Protein AF-A0A212ESW4-F1 (afdb_monomer)

Radius of gyration: 19.74 Å; Cα contacts (8 Å, |Δi|>4): 184; chains: 1; bounding box: 46×28×55 Å

Sequence (178 aa):
MTGVLLLQSSPPKLQDVQKKIFSKDALNFIANLHREFDTRIDKLYNERLRRSAIKFAEGLNFKVSPERNDKSWKVGPLPIRLQNRHLDLGDVSASNTAHFTAALKADVQGVQVDFDDGHCPTWRNQLLAFNNMCLAVHDKLQGAPISIATCLVLMFRPKLKFNLFSTERSVPYGVIVL

Structure (mmCIF, N/CA/C/O backbone):
data_AF-A0A212ESW4-F1
#
_entry.id   AF-A0A212ESW4-F1
#
loop_
_atom_site.group_PDB
_atom_site.id
_atom_site.type_symbol
_atom_site.label_atom_id
_atom_site.label_alt_id
_atom_site.label_comp_id
_atom_site.label_asym_id
_atom_site.label_entity_id
_atom_site.label_seq_id
_atom_site.pdbx_PDB_ins_code
_atom_site.Cartn_x
_atom_site.Cartn_y
_atom_site.Cartn_z
_atom_site.occupancy
_atom_site.B_iso_or_equiv
_atom_site.auth_seq_id
_atom_site.auth_comp_id
_atom_site.auth_asym_id
_atom_site.auth_atom_id
_atom_site.pdbx_PDB_model_num
ATOM 1 N N . MET A 1 1 ? 24.462 -16.286 9.126 1.00 40.38 1 MET A N 1
ATOM 2 C CA . MET A 1 1 ? 24.228 -15.177 10.073 1.00 40.38 1 MET A CA 1
ATOM 3 C C . MET A 1 1 ? 22.731 -15.028 10.261 1.00 40.38 1 MET A C 1
ATOM 5 O O . MET A 1 1 ? 22.035 -14.740 9.296 1.00 40.38 1 MET A O 1
ATOM 9 N N . THR A 1 2 ? 22.223 -15.318 11.454 1.00 42.66 2 THR A N 1
ATOM 10 C CA . THR A 1 2 ? 20.842 -15.024 11.855 1.00 42.66 2 THR A CA 1
ATOM 11 C C . THR A 1 2 ? 20.674 -13.507 11.825 1.00 42.66 2 THR A C 1
ATOM 13 O O . THR A 1 2 ? 21.196 -12.809 12.686 1.00 42.66 2 THR A O 1
ATOM 16 N N . GLY A 1 3 ? 20.049 -12.987 10.767 1.00 54.75 3 GLY A N 1
ATOM 17 C CA . GLY A 1 3 ? 19.800 -11.556 10.620 1.00 54.75 3 GLY A CA 1
ATOM 18 C C . GLY A 1 3 ? 18.859 -11.095 11.724 1.00 54.75 3 GLY A C 1
ATOM 19 O O . GLY A 1 3 ? 17.676 -11.426 11.700 1.00 54.75 3 GLY A O 1
ATOM 20 N N . VAL A 1 4 ? 19.396 -10.389 12.715 1.00 56.81 4 VAL A N 1
ATOM 21 C CA . VAL A 1 4 ? 18.595 -9.745 13.754 1.00 56.81 4 VAL A CA 1
ATOM 22 C C . VAL A 1 4 ? 17.947 -8.520 13.122 1.00 56.81 4 VAL A C 1
ATOM 24 O O . VAL A 1 4 ? 18.643 -7.590 12.720 1.00 56.81 4 VAL A O 1
ATOM 27 N N . LEU A 1 5 ? 16.619 -8.525 13.007 1.00 66.38 5 LEU A N 1
ATOM 28 C CA . LEU A 1 5 ? 15.873 -7.352 12.563 1.00 66.38 5 LEU A CA 1
ATOM 29 C C . LEU A 1 5 ? 15.724 -6.408 13.759 1.00 66.38 5 LEU A C 1
ATOM 31 O O . LEU A 1 5 ? 14.977 -6.686 14.696 1.00 66.38 5 LEU A O 1
ATOM 35 N N . LEU A 1 6 ? 16.482 -5.312 13.745 1.00 72.81 6 LEU A N 1
ATOM 36 C CA . LEU A 1 6 ? 16.425 -4.288 14.783 1.00 72.81 6 LEU A CA 1
ATOM 37 C C . LEU A 1 6 ? 15.329 -3.280 14.437 1.00 72.81 6 LEU A C 1
ATOM 39 O O . LEU A 1 6 ? 15.426 -2.550 13.452 1.00 72.81 6 LEU A O 1
ATOM 43 N N . LEU A 1 7 ? 14.280 -3.240 15.257 1.00 80.06 7 LEU A N 1
ATOM 44 C CA . LEU A 1 7 ? 13.275 -2.185 15.182 1.00 80.06 7 LEU A CA 1
ATOM 45 C C . LEU A 1 7 ? 13.763 -0.944 15.925 1.00 80.06 7 LEU A C 1
ATOM 47 O O . LEU A 1 7 ? 14.387 -1.042 16.982 1.00 80.06 7 LEU A O 1
ATOM 51 N N . GLN A 1 8 ? 13.399 0.230 15.415 1.00 83.75 8 GLN A N 1
ATOM 52 C CA . GLN A 1 8 ? 13.556 1.470 16.165 1.00 83.75 8 GLN A CA 1
ATOM 53 C C . GLN A 1 8 ? 12.736 1.417 17.461 1.00 83.75 8 GLN A C 1
ATOM 55 O O . GLN A 1 8 ? 11.646 0.831 17.511 1.00 83.75 8 GLN A O 1
ATOM 60 N N . SER A 1 9 ? 13.259 2.049 18.513 1.00 85.50 9 SER A N 1
ATOM 61 C CA . SER A 1 9 ? 12.569 2.160 19.798 1.00 85.50 9 SER A CA 1
ATOM 62 C C . SER A 1 9 ? 11.192 2.794 19.624 1.00 85.50 9 SER A C 1
ATOM 64 O O . SER A 1 9 ? 11.032 3.792 18.916 1.00 85.50 9 SER A O 1
ATOM 66 N N . SER A 1 10 ? 10.192 2.227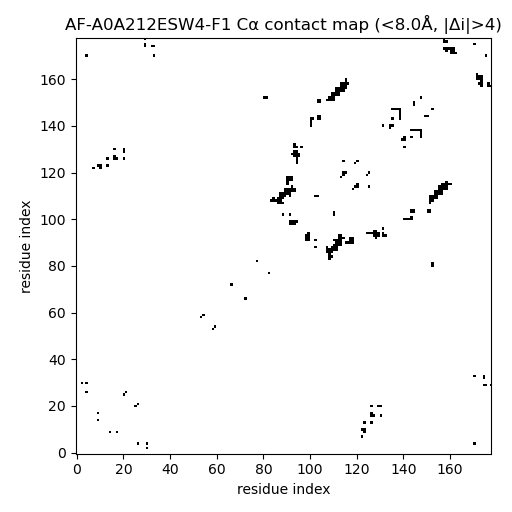 20.300 1.00 86.44 10 SER A N 1
ATOM 67 C CA . SER A 1 10 ? 8.830 2.749 20.234 1.00 86.44 10 SER A CA 1
ATOM 68 C C . SER A 1 10 ? 8.761 4.178 20.756 1.00 86.44 10 SER A C 1
ATOM 70 O O . SER A 1 10 ? 9.207 4.431 21.881 1.00 86.44 10 SER A O 1
ATOM 72 N N . PRO A 1 11 ? 8.093 5.094 20.033 1.00 90.00 11 PRO A N 1
ATOM 73 C CA . PRO A 1 11 ? 7.705 6.371 20.598 1.00 90.00 11 PRO A CA 1
ATOM 74 C C . PRO A 1 11 ? 6.813 6.146 21.833 1.00 90.00 11 PRO A C 1
ATOM 76 O O . PRO A 1 11 ? 6.092 5.138 21.896 1.00 90.00 11 PRO A O 1
ATOM 79 N N . PRO A 1 12 ? 6.806 7.078 22.803 1.00 89.12 12 PRO A N 1
ATOM 80 C CA . PRO A 1 12 ? 5.907 7.007 23.947 1.00 89.12 12 PRO A CA 1
ATOM 81 C C . PRO A 1 12 ? 4.445 6.822 23.518 1.00 89.12 12 PRO A C 1
ATOM 83 O O . PRO A 1 12 ? 3.981 7.483 22.583 1.00 89.12 12 PRO A O 1
ATOM 86 N N . LYS A 1 13 ? 3.717 5.955 24.236 1.00 92.75 13 LYS A N 1
ATOM 87 C CA . LYS A 1 13 ? 2.298 5.609 24.018 1.00 92.75 13 LYS A CA 1
ATOM 88 C C . LYS A 1 13 ? 2.004 4.774 22.762 1.00 92.75 13 LYS A C 1
ATOM 90 O O . LYS A 1 13 ? 0.836 4.563 22.456 1.00 92.75 13 LYS A O 1
ATOM 95 N N . LEU A 1 14 ? 3.022 4.304 22.037 1.00 94.88 14 LEU A N 1
ATOM 96 C CA . LEU A 1 14 ? 2.856 3.446 20.852 1.00 94.88 14 LEU A CA 1
ATOM 97 C C . LEU A 1 14 ? 3.470 2.049 21.018 1.00 94.88 14 LEU A C 1
ATOM 99 O O . LEU A 1 14 ? 3.544 1.302 20.048 1.00 94.88 14 LEU A O 1
ATOM 103 N N . GLN A 1 15 ? 3.867 1.666 22.234 1.00 95.06 15 GLN A N 1
ATOM 104 C CA . GLN A 1 15 ? 4.543 0.391 22.492 1.00 95.06 15 GLN A CA 1
ATOM 105 C C . GLN A 1 15 ? 3.676 -0.803 22.093 1.00 95.06 15 GLN A C 1
ATOM 107 O O . GLN A 1 15 ? 4.140 -1.704 21.395 1.00 95.06 15 GLN A O 1
ATOM 112 N N . ASP A 1 16 ? 2.408 -0.794 22.499 1.00 95.44 16 ASP A N 1
ATOM 113 C CA . ASP A 1 16 ? 1.483 -1.886 22.191 1.00 95.44 16 ASP A CA 1
ATOM 114 C C . ASP A 1 16 ? 1.100 -1.896 20.710 1.00 95.44 16 ASP A C 1
ATOM 116 O O . ASP A 1 16 ? 0.971 -2.960 20.107 1.00 95.44 16 ASP A O 1
ATOM 120 N N . VAL A 1 17 ? 1.014 -0.712 20.097 1.00 94.81 17 VAL A N 1
ATOM 121 C CA . VAL A 1 17 ? 0.810 -0.552 18.652 1.00 94.81 17 VAL A CA 1
ATOM 122 C C . VAL A 1 17 ? 1.974 -1.172 17.874 1.00 94.81 17 VAL A C 1
ATOM 124 O O . VAL A 1 17 ? 1.746 -1.985 16.981 1.00 94.81 17 VAL A O 1
ATOM 127 N N . GLN A 1 18 ? 3.219 -0.864 18.251 1.00 94.12 18 GLN A N 1
ATOM 128 C CA . GLN A 1 18 ? 4.411 -1.441 17.630 1.00 94.12 18 GLN A CA 1
ATOM 129 C C . GLN A 1 18 ? 4.474 -2.957 17.817 1.00 94.12 18 GLN A C 1
ATOM 131 O O . GLN A 1 18 ? 4.716 -3.662 16.843 1.00 94.12 18 GLN A O 1
ATOM 136 N N . LYS A 1 19 ? 4.213 -3.473 19.026 1.00 93.81 19 LYS A N 1
ATOM 137 C CA . LYS A 1 19 ? 4.180 -4.925 19.286 1.00 93.81 19 LYS A CA 1
ATOM 138 C C . LYS A 1 19 ? 3.116 -5.644 18.457 1.00 93.81 19 LYS A C 1
ATOM 140 O O . LYS A 1 19 ? 3.338 -6.771 18.027 1.00 93.81 19 LYS A O 1
ATOM 145 N N . LYS A 1 20 ? 1.962 -5.004 18.249 1.00 94.19 20 LYS A N 1
ATOM 146 C CA . LYS A 1 20 ? 0.863 -5.558 17.454 1.00 94.19 20 LYS A CA 1
ATOM 147 C C . LYS A 1 20 ? 1.191 -5.585 15.961 1.00 94.19 20 LYS A C 1
ATOM 149 O O . LYS A 1 20 ? 0.941 -6.602 15.325 1.00 94.19 20 LYS A O 1
ATOM 154 N N . ILE A 1 21 ? 1.724 -4.489 15.414 1.00 93.69 21 ILE A N 1
ATOM 155 C CA . ILE A 1 21 ? 2.093 -4.397 13.990 1.00 93.69 21 ILE A CA 1
ATOM 156 C C . ILE A 1 21 ? 3.277 -5.317 13.688 1.00 93.69 21 ILE A C 1
ATOM 158 O O . ILE A 1 21 ? 3.223 -6.120 12.765 1.00 93.69 21 ILE A O 1
ATOM 162 N N . PHE A 1 22 ? 4.328 -5.241 14.501 1.00 91.81 22 PHE A N 1
ATOM 163 C CA . PHE A 1 22 ? 5.539 -6.039 14.347 1.00 91.81 22 PHE A CA 1
ATOM 164 C C . PHE A 1 22 ? 5.503 -7.254 15.270 1.00 91.81 22 PHE A C 1
ATOM 166 O O . PHE A 1 22 ? 6.373 -7.448 16.122 1.00 91.81 22 PHE A O 1
ATOM 173 N N . SER A 1 23 ? 4.462 -8.071 15.098 1.00 93.56 23 SER A N 1
ATOM 174 C CA . SER A 1 23 ? 4.381 -9.379 15.739 1.00 93.56 23 SER A CA 1
ATOM 175 C C . SER A 1 23 ? 5.539 -10.273 15.277 1.00 93.56 23 SER A C 1
ATOM 177 O O . SER A 1 23 ? 6.192 -10.016 14.263 1.00 93.56 23 SER A O 1
ATOM 179 N N . LYS A 1 24 ? 5.789 -11.368 16.001 1.00 92.38 24 LYS A N 1
ATOM 180 C CA . LYS A 1 24 ? 6.829 -12.336 15.624 1.00 92.38 24 LYS A CA 1
ATOM 181 C C . LYS A 1 24 ? 6.641 -12.854 14.192 1.00 92.38 24 LYS A C 1
ATOM 183 O O . LYS A 1 24 ? 7.617 -12.973 13.457 1.00 92.38 24 LYS A O 1
ATOM 188 N N . ASP A 1 25 ? 5.401 -13.121 13.793 1.00 93.69 25 ASP A N 1
ATOM 189 C CA . ASP A 1 25 ? 5.091 -13.649 12.464 1.00 93.69 25 ASP A CA 1
ATOM 190 C C . ASP A 1 25 ? 5.286 -12.593 11.375 1.00 93.69 25 ASP A C 1
ATOM 192 O O . ASP A 1 25 ? 5.886 -12.894 10.345 1.00 93.69 25 ASP A O 1
ATOM 196 N N . ALA A 1 26 ? 4.886 -11.341 11.632 1.00 92.00 26 ALA A N 1
ATOM 197 C CA . ALA A 1 26 ? 5.145 -10.226 10.721 1.00 92.00 26 ALA A CA 1
ATOM 198 C C . ALA A 1 26 ? 6.655 -10.004 10.528 1.00 92.00 26 ALA A C 1
ATOM 200 O O . ALA A 1 26 ? 7.137 -9.884 9.405 1.00 92.00 26 ALA A O 1
ATOM 201 N N . LEU A 1 27 ? 7.431 -10.037 11.614 1.00 89.88 27 LEU A N 1
ATOM 202 C CA . LEU A 1 27 ? 8.889 -9.909 11.559 1.00 89.88 27 LEU A CA 1
ATOM 203 C C . LEU A 1 27 ? 9.550 -11.057 10.787 1.00 89.88 27 LEU A C 1
ATOM 205 O O . LEU A 1 27 ? 10.457 -10.818 9.989 1.00 89.88 27 LEU A O 1
ATOM 209 N N . ASN A 1 28 ? 9.087 -12.293 10.987 1.00 91.06 28 ASN A N 1
ATOM 210 C CA . ASN A 1 28 ? 9.570 -13.448 10.231 1.00 91.06 28 ASN A CA 1
ATOM 211 C C . ASN A 1 28 ? 9.243 -13.325 8.738 1.00 91.06 28 ASN A C 1
ATOM 213 O O . ASN A 1 28 ? 10.090 -13.633 7.899 1.00 91.06 28 ASN A O 1
ATOM 217 N N . PHE A 1 29 ? 8.039 -12.857 8.404 1.00 91.88 29 PHE A N 1
ATOM 218 C CA . PHE A 1 29 ? 7.623 -12.611 7.028 1.00 91.88 29 PHE A CA 1
ATOM 219 C C . PHE A 1 29 ? 8.505 -11.555 6.350 1.00 91.88 29 PHE A C 1
ATOM 221 O O . PHE A 1 29 ? 9.094 -11.841 5.308 1.00 91.88 29 PHE A O 1
ATOM 228 N N . ILE A 1 30 ? 8.702 -10.397 6.988 1.00 88.25 30 ILE A N 1
ATOM 229 C CA . ILE A 1 30 ? 9.582 -9.320 6.501 1.00 88.25 30 ILE A CA 1
ATOM 230 C C . ILE A 1 30 ? 11.019 -9.832 6.315 1.00 88.25 30 ILE A C 1
ATOM 232 O O . ILE A 1 30 ? 11.652 -9.574 5.290 1.00 88.25 30 ILE A O 1
ATOM 236 N N . ALA A 1 31 ? 11.543 -10.607 7.271 1.00 86.56 31 ALA A N 1
ATOM 237 C CA . ALA A 1 31 ? 12.885 -11.180 7.173 1.00 86.56 31 ALA A CA 1
ATOM 238 C C . ALA A 1 31 ? 13.021 -12.174 6.003 1.00 86.56 31 ALA A C 1
ATOM 240 O O . ALA A 1 31 ? 14.066 -12.219 5.347 1.00 86.56 31 ALA A O 1
ATOM 241 N N . ASN A 1 32 ? 11.980 -12.965 5.728 1.00 89.94 32 ASN A N 1
ATOM 242 C CA . ASN A 1 32 ? 11.946 -13.878 4.587 1.00 89.94 32 ASN A CA 1
ATOM 243 C C . ASN A 1 32 ? 11.856 -13.122 3.258 1.00 89.94 32 ASN A C 1
ATOM 245 O O . ASN A 1 32 ? 12.625 -13.433 2.352 1.00 89.94 32 ASN A O 1
ATOM 249 N N . LEU A 1 33 ? 11.000 -12.098 3.165 1.00 89.62 33 LEU A N 1
ATOM 250 C CA . LEU A 1 33 ? 10.916 -11.225 1.991 1.00 89.62 33 LEU A CA 1
ATOM 251 C C . LEU A 1 33 ? 12.261 -10.568 1.680 1.00 89.62 33 LEU A C 1
ATOM 253 O O . LEU A 1 33 ? 12.707 -10.586 0.534 1.00 89.62 33 LEU A O 1
ATOM 257 N N . HIS A 1 34 ? 12.934 -10.033 2.700 1.00 84.31 34 HIS A N 1
ATOM 258 C CA . HIS A 1 34 ? 14.260 -9.449 2.535 1.00 84.31 34 HIS A CA 1
ATOM 259 C C . HIS A 1 34 ? 15.245 -10.479 1.978 1.00 84.31 34 HIS A C 1
ATOM 261 O O . HIS A 1 34 ? 15.878 -10.253 0.955 1.00 84.31 34 HIS A O 1
ATOM 267 N N . ARG A 1 35 ? 15.351 -11.646 2.621 1.00 85.56 35 ARG A N 1
ATOM 268 C CA . ARG A 1 35 ? 16.283 -12.702 2.205 1.00 85.56 35 ARG A CA 1
ATOM 269 C C . ARG A 1 35 ? 16.039 -13.183 0.772 1.00 85.56 35 ARG A C 1
ATOM 271 O O . ARG A 1 35 ? 17.011 -13.488 0.088 1.00 85.56 35 ARG A O 1
ATOM 278 N N . GLU A 1 36 ? 14.786 -13.237 0.335 1.00 91.56 36 GLU A N 1
ATOM 279 C CA . GLU A 1 36 ? 14.427 -13.668 -1.017 1.00 91.56 36 GLU A CA 1
ATOM 280 C C . GLU A 1 36 ? 14.784 -12.616 -2.082 1.00 91.56 36 GLU A C 1
ATOM 282 O O . GLU A 1 36 ? 15.326 -12.948 -3.137 1.00 91.56 36 GLU A O 1
ATOM 287 N N . PHE A 1 37 ? 14.503 -11.334 -1.823 1.00 88.56 37 PHE A N 1
ATOM 288 C CA . PHE A 1 37 ? 14.517 -10.312 -2.876 1.00 88.56 37 PHE A CA 1
ATOM 289 C C . PHE A 1 37 ? 15.694 -9.330 -2.837 1.00 88.56 37 PHE A C 1
ATOM 291 O O . PHE A 1 37 ? 15.976 -8.716 -3.869 1.00 88.56 37 PHE A O 1
ATOM 298 N N . ASP A 1 38 ? 16.412 -9.199 -1.719 1.00 84.81 38 ASP A N 1
ATOM 299 C CA . ASP A 1 38 ? 17.456 -8.177 -1.513 1.00 84.81 38 ASP A CA 1
ATOM 300 C C . ASP A 1 38 ? 18.541 -8.208 -2.604 1.00 84.81 38 ASP A C 1
ATOM 302 O O . ASP A 1 38 ? 18.773 -7.227 -3.310 1.00 84.81 38 ASP A O 1
ATOM 306 N N . THR A 1 39 ? 19.090 -9.391 -2.901 1.00 88.50 39 THR A N 1
ATOM 307 C CA . THR A 1 39 ? 20.102 -9.540 -3.965 1.00 88.50 39 THR A CA 1
ATOM 308 C C . THR A 1 39 ? 19.574 -9.159 -5.355 1.00 88.50 39 THR A C 1
ATOM 310 O O . THR A 1 39 ? 20.327 -8.689 -6.213 1.00 88.50 39 THR A O 1
ATOM 313 N N . ARG A 1 40 ? 18.283 -9.376 -5.632 1.00 90.19 40 ARG A N 1
ATOM 314 C CA . ARG A 1 40 ? 17.677 -8.994 -6.916 1.00 90.19 40 ARG A CA 1
ATOM 315 C C . ARG A 1 40 ? 17.474 -7.483 -6.998 1.00 90.19 40 ARG A C 1
ATOM 317 O O . ARG A 1 40 ? 17.674 -6.916 -8.073 1.00 90.19 40 ARG A O 1
ATOM 324 N N . ILE A 1 41 ? 17.107 -6.849 -5.888 1.00 87.38 41 ILE A N 1
ATOM 325 C CA . ILE A 1 41 ? 16.968 -5.394 -5.778 1.00 87.38 41 ILE A CA 1
ATOM 326 C C . ILE A 1 41 ? 18.319 -4.720 -6.049 1.00 87.38 41 ILE A C 1
ATOM 328 O O . ILE A 1 41 ? 18.384 -3.845 -6.914 1.00 87.38 41 ILE A O 1
ATOM 332 N N . ASP A 1 42 ? 19.405 -5.202 -5.438 1.00 86.31 42 ASP A N 1
ATOM 333 C CA . ASP A 1 42 ? 20.766 -4.693 -5.676 1.00 86.31 42 ASP A CA 1
ATOM 334 C C . ASP A 1 42 ? 21.172 -4.771 -7.153 1.00 86.31 42 ASP A C 1
ATOM 336 O O . ASP A 1 42 ? 21.695 -3.815 -7.735 1.00 86.31 42 ASP A O 1
ATOM 340 N N . LYS A 1 43 ? 20.892 -5.906 -7.808 1.00 91.06 43 LYS A N 1
ATOM 341 C CA . LYS A 1 43 ? 21.168 -6.080 -9.243 1.00 91.06 43 LYS A CA 1
ATOM 342 C C . LYS A 1 43 ? 20.393 -5.075 -10.096 1.00 91.06 43 LYS A C 1
ATOM 344 O O . LYS A 1 43 ? 20.966 -4.490 -11.014 1.00 91.06 43 LYS A O 1
ATOM 349 N N . LEU A 1 44 ? 19.110 -4.859 -9.799 1.00 91.19 44 LEU A N 1
ATOM 350 C CA . LEU A 1 44 ? 18.279 -3.883 -10.512 1.00 91.19 44 LEU A CA 1
ATOM 351 C C . LEU A 1 44 ? 18.768 -2.448 -10.294 1.00 91.19 44 LEU A C 1
ATOM 353 O O . LEU A 1 44 ? 18.724 -1.641 -11.224 1.00 91.19 44 LEU A O 1
ATOM 357 N N . TYR A 1 45 ? 19.261 -2.130 -9.097 1.00 87.12 45 TYR A N 1
ATOM 358 C CA . TYR A 1 45 ? 19.829 -0.822 -8.797 1.00 87.12 45 TYR A CA 1
ATOM 359 C C . TYR A 1 45 ? 21.115 -0.559 -9.590 1.00 87.12 45 TYR A C 1
ATOM 361 O O . TYR A 1 45 ? 21.226 0.464 -10.270 1.00 87.12 45 TYR A O 1
ATOM 369 N N . ASN A 1 46 ? 22.044 -1.515 -9.592 1.00 89.62 46 ASN A N 1
ATOM 370 C CA . ASN A 1 46 ? 23.279 -1.415 -10.371 1.00 89.62 46 ASN A CA 1
ATOM 371 C C . ASN A 1 46 ? 22.998 -1.299 -11.879 1.00 89.62 46 ASN A C 1
ATOM 373 O O . ASN A 1 46 ? 23.601 -0.472 -12.566 1.00 89.6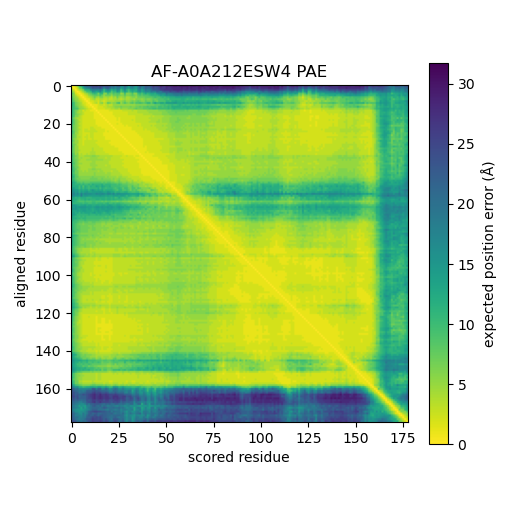2 46 ASN A O 1
ATOM 377 N N . GLU A 1 47 ? 22.025 -2.056 -12.394 1.00 91.62 47 GLU A N 1
ATOM 378 C CA . GLU A 1 47 ? 21.596 -1.947 -13.792 1.00 91.62 47 GLU A CA 1
ATOM 379 C C . GLU A 1 47 ? 20.958 -0.583 -14.095 1.00 91.62 47 GLU A C 1
ATOM 381 O O . GLU A 1 47 ? 21.195 -0.009 -15.159 1.00 91.62 47 GLU A O 1
ATOM 386 N N . ARG A 1 48 ? 20.191 -0.007 -13.160 1.00 90.50 48 ARG A N 1
ATOM 387 C CA . ARG A 1 48 ? 19.649 1.352 -13.306 1.00 90.50 48 ARG A CA 1
ATOM 388 C C . ARG A 1 48 ? 20.766 2.389 -13.428 1.00 90.50 48 ARG A C 1
ATOM 390 O O . ARG A 1 48 ? 20.667 3.261 -14.292 1.00 90.50 48 ARG A O 1
ATOM 397 N N . LEU A 1 49 ? 21.817 2.292 -12.610 1.00 88.88 49 LEU A N 1
ATOM 398 C CA . LEU A 1 49 ? 22.981 3.183 -12.695 1.00 88.88 49 LEU A CA 1
ATOM 399 C C . LEU A 1 49 ? 23.688 3.044 -14.050 1.00 88.88 49 LEU A C 1
ATOM 401 O O . LEU A 1 49 ? 23.913 4.046 -14.730 1.00 88.88 49 LEU A O 1
ATOM 405 N N . ARG A 1 50 ? 23.940 1.805 -14.493 1.00 88.06 50 ARG A N 1
ATOM 406 C CA . ARG A 1 50 ? 24.533 1.517 -15.809 1.00 88.06 50 ARG A CA 1
ATOM 407 C C . ARG A 1 50 ? 23.695 2.097 -16.953 1.00 88.06 50 ARG A C 1
ATOM 409 O O . ARG A 1 50 ? 24.229 2.761 -17.837 1.00 88.06 50 ARG A O 1
ATOM 416 N N . ARG A 1 51 ? 22.374 1.897 -16.929 1.00 87.69 51 ARG A N 1
ATOM 417 C CA . ARG A 1 51 ? 21.455 2.433 -17.950 1.00 87.69 51 ARG A CA 1
ATOM 418 C C . ARG A 1 51 ? 21.372 3.949 -17.947 1.00 87.69 51 ARG A C 1
ATOM 420 O O . ARG A 1 51 ? 21.157 4.533 -19.003 1.00 87.69 51 ARG A O 1
ATOM 427 N N . SER A 1 52 ? 21.538 4.588 -16.791 1.00 87.56 52 SER A N 1
ATOM 428 C CA . SER A 1 52 ? 21.555 6.049 -16.711 1.00 87.56 52 SER A CA 1
ATOM 429 C C . SER A 1 52 ? 22.724 6.644 -17.501 1.00 87.56 52 SER A C 1
ATOM 431 O O . SER A 1 52 ? 22.540 7.669 -18.152 1.00 87.56 52 SER A O 1
ATOM 433 N N . ALA A 1 53 ? 23.889 5.985 -17.501 1.00 82.69 53 ALA A N 1
ATOM 434 C CA . ALA A 1 53 ? 25.040 6.400 -18.306 1.00 82.69 53 ALA A CA 1
ATOM 435 C C . ALA A 1 53 ? 24.777 6.237 -19.815 1.00 82.69 53 ALA A C 1
ATOM 437 O O . ALA A 1 53 ? 25.025 7.160 -20.585 1.00 82.69 53 ALA A O 1
ATOM 438 N N . ILE A 1 54 ? 24.190 5.106 -20.226 1.00 82.50 54 ILE A N 1
ATOM 439 C CA . ILE A 1 54 ? 23.827 4.841 -21.632 1.00 82.50 54 ILE A CA 1
ATOM 440 C C . ILE A 1 54 ? 22.791 5.856 -22.130 1.00 82.50 54 ILE A C 1
ATOM 442 O O . ILE A 1 54 ? 22.959 6.432 -23.199 1.00 82.50 54 ILE A O 1
ATOM 446 N N . LYS A 1 55 ? 21.751 6.138 -21.331 1.00 85.44 55 LYS A N 1
ATOM 447 C CA . LYS A 1 55 ? 20.723 7.137 -21.663 1.00 85.44 55 LYS A CA 1
ATOM 448 C C . LYS A 1 55 ? 21.335 8.498 -21.997 1.00 85.44 55 LYS A C 1
ATOM 450 O O . LYS A 1 55 ? 20.841 9.172 -22.895 1.00 85.44 55 LYS A O 1
ATOM 455 N N . PHE A 1 56 ? 22.353 8.914 -21.246 1.00 82.25 56 PHE A N 1
ATOM 456 C CA . PHE A 1 56 ? 23.011 10.201 -21.450 1.00 82.25 56 PHE A CA 1
ATOM 457 C C . PHE A 1 56 ? 23.822 10.239 -22.753 1.00 82.25 56 PHE A C 1
ATOM 459 O O . PHE A 1 56 ? 23.843 11.269 -23.415 1.00 82.25 56 PHE A O 1
ATOM 466 N N . ALA A 1 57 ? 24.452 9.123 -23.130 1.00 83.38 57 ALA A N 1
ATOM 467 C CA . ALA A 1 57 ? 25.289 9.037 -24.324 1.00 83.38 57 ALA A CA 1
ATOM 468 C C . ALA A 1 57 ? 24.497 8.787 -25.623 1.00 83.38 57 ALA A C 1
ATOM 470 O O . ALA A 1 57 ? 24.816 9.368 -26.655 1.00 83.38 57 ALA A O 1
ATOM 471 N N . GLU A 1 58 ? 23.476 7.926 -25.581 1.00 85.62 58 GLU A N 1
ATOM 472 C CA . GLU A 1 58 ? 22.860 7.332 -26.782 1.00 85.62 58 GLU A CA 1
ATOM 473 C C . GLU A 1 58 ? 21.335 7.551 -26.878 1.00 85.62 58 GLU A C 1
ATOM 475 O O . GLU A 1 58 ? 20.719 7.216 -27.889 1.00 85.62 58 GLU A O 1
ATOM 480 N N . GLY A 1 59 ? 20.696 8.120 -25.848 1.00 82.50 59 GLY A N 1
ATOM 481 C CA . GLY A 1 59 ? 19.239 8.286 -25.791 1.00 82.50 59 GLY A CA 1
ATOM 482 C C . GLY A 1 59 ? 18.480 7.013 -25.382 1.00 82.50 59 GLY A C 1
ATOM 483 O O . GLY A 1 59 ? 19.054 6.055 -24.866 1.00 82.50 59 GLY A O 1
ATOM 484 N N . LEU A 1 60 ? 17.149 7.012 -25.534 1.00 87.19 60 LEU A N 1
ATOM 485 C CA . LEU A 1 60 ? 16.281 5.874 -25.193 1.00 87.19 60 LEU A CA 1
ATOM 486 C C . LEU A 1 60 ? 15.501 5.408 -26.420 1.00 87.19 60 LEU A C 1
ATOM 488 O O . LEU A 1 60 ? 14.853 6.215 -27.078 1.00 87.19 60 LEU A O 1
ATOM 492 N N . ASN A 1 61 ? 15.488 4.094 -26.651 1.00 86.06 61 ASN A N 1
ATOM 493 C CA . ASN A 1 61 ? 14.703 3.450 -27.702 1.00 86.06 61 ASN A CA 1
ATOM 494 C C . ASN A 1 61 ? 13.705 2.448 -27.106 1.00 86.06 61 ASN A C 1
ATOM 496 O O . ASN A 1 61 ? 13.919 1.898 -26.020 1.00 86.06 61 ASN A O 1
ATOM 500 N N . PHE A 1 62 ? 12.609 2.185 -27.822 1.00 87.06 62 PHE A N 1
ATOM 501 C CA . PHE A 1 62 ? 11.654 1.153 -27.422 1.00 87.06 62 PHE A CA 1
ATOM 502 C C . PHE A 1 62 ? 12.294 -0.235 -27.511 1.00 87.06 62 PHE A C 1
ATOM 504 O O . PHE A 1 62 ? 12.861 -0.614 -28.535 1.00 87.06 62 PHE A O 1
ATOM 511 N N . LYS A 1 63 ? 12.174 -1.022 -26.436 1.00 85.00 63 LYS A N 1
ATOM 512 C CA . LYS A 1 63 ? 12.618 -2.418 -26.437 1.00 85.00 63 LYS A CA 1
ATOM 513 C C . LYS A 1 63 ? 11.737 -3.230 -27.390 1.00 85.00 63 LYS A C 1
ATOM 515 O O . LYS A 1 63 ? 10.526 -3.305 -27.183 1.00 85.00 63 LYS A O 1
ATOM 520 N N . VAL A 1 64 ? 12.357 -3.891 -28.363 1.00 88.00 64 VAL A N 1
ATOM 521 C CA . VAL A 1 64 ? 11.705 -4.918 -29.183 1.00 88.00 64 VAL A CA 1
ATOM 522 C C . VAL A 1 64 ? 11.563 -6.179 -28.330 1.00 88.00 64 VAL A C 1
ATOM 524 O O . VAL A 1 64 ? 12.560 -6.701 -27.828 1.00 88.00 64 VAL A O 1
ATOM 527 N N . SER A 1 65 ? 10.334 -6.643 -28.104 1.00 86.50 65 SER A N 1
ATOM 528 C CA . SER A 1 65 ? 10.082 -7.902 -27.398 1.00 86.50 65 SER A CA 1
ATOM 529 C C . SER A 1 65 ? 8.890 -8.649 -28.008 1.00 86.50 65 SER A C 1
ATOM 531 O O . SER A 1 65 ? 7.961 -7.993 -28.488 1.00 86.50 65 SER A O 1
ATOM 533 N N . PRO A 1 66 ? 8.898 -9.996 -28.012 1.00 85.69 66 PRO A N 1
ATOM 534 C CA . PRO A 1 66 ? 7.806 -10.793 -28.576 1.00 85.69 66 PRO A CA 1
ATOM 535 C C . PRO A 1 66 ? 6.444 -10.478 -27.947 1.00 85.69 66 PRO A C 1
ATOM 537 O O . PRO A 1 66 ? 5.445 -10.396 -28.652 1.00 85.69 66 PRO A O 1
ATOM 540 N N . GLU A 1 67 ? 6.416 -10.206 -26.642 1.00 84.50 67 GLU A N 1
ATOM 541 C CA . GLU A 1 67 ? 5.191 -9.936 -25.881 1.00 84.50 67 GLU A CA 1
ATOM 542 C C . GLU A 1 67 ? 4.513 -8.632 -26.313 1.00 84.50 67 GLU A C 1
ATOM 544 O O . GLU A 1 67 ? 3.294 -8.528 -26.266 1.00 84.50 67 GLU A O 1
ATOM 549 N N . ARG A 1 68 ? 5.283 -7.633 -26.774 1.00 83.25 68 ARG A N 1
ATOM 550 C CA . ARG A 1 68 ? 4.712 -6.385 -27.312 1.00 83.25 68 ARG A CA 1
ATOM 551 C C . ARG A 1 68 ? 4.070 -6.566 -28.685 1.00 83.25 68 ARG A C 1
ATOM 553 O O . ARG A 1 68 ? 3.272 -5.722 -29.084 1.00 83.25 68 ARG A O 1
ATOM 560 N N . ASN A 1 69 ? 4.428 -7.628 -29.403 1.00 86.44 69 ASN A N 1
ATOM 561 C CA . ASN A 1 69 ? 3.919 -7.903 -30.744 1.00 86.44 69 ASN A CA 1
ATOM 562 C C . ASN A 1 69 ? 2.700 -8.839 -30.728 1.00 86.44 69 ASN A C 1
ATOM 564 O O . ASN A 1 69 ? 1.972 -8.905 -31.719 1.00 86.44 69 ASN A O 1
ATOM 568 N N . ASP A 1 70 ? 2.451 -9.533 -29.616 1.00 90.81 70 ASP A N 1
ATOM 569 C CA . ASP A 1 70 ? 1.286 -10.394 -29.445 1.00 90.81 70 ASP A CA 1
ATOM 570 C C . ASP A 1 70 ? 0.036 -9.573 -29.085 1.00 90.81 70 ASP A C 1
ATOM 572 O O . ASP A 1 70 ? -0.154 -9.135 -27.951 1.00 90.81 70 ASP A O 1
ATOM 576 N N . LYS A 1 71 ? -0.854 -9.386 -30.065 1.00 90.06 71 LYS A N 1
ATOM 577 C CA . LYS A 1 71 ? -2.127 -8.668 -29.882 1.00 90.06 71 LYS A CA 1
ATOM 578 C C . LYS A 1 71 ? -3.173 -9.453 -29.083 1.00 90.06 71 LYS A C 1
ATOM 580 O O . LYS A 1 71 ? -4.189 -8.872 -28.701 1.00 90.06 71 LYS A O 1
ATOM 585 N N . SER A 1 72 ? -2.982 -10.758 -28.887 1.00 93.56 72 SER A N 1
ATOM 586 C CA . SER A 1 72 ? -3.910 -11.603 -28.128 1.00 93.56 72 SER A CA 1
ATOM 587 C C . SER A 1 72 ? -3.675 -11.514 -26.621 1.00 93.56 72 SER A C 1
ATOM 589 O O . SER A 1 72 ? -4.603 -11.741 -25.840 1.00 93.56 72 SER A O 1
ATOM 591 N N . TRP A 1 73 ? -2.459 -11.135 -26.215 1.00 92.44 73 TRP A N 1
ATOM 592 C CA . TRP A 1 73 ? -2.081 -11.031 -24.816 1.00 92.44 73 TRP A CA 1
ATOM 593 C C . TRP A 1 73 ? -2.901 -9.961 -24.084 1.00 92.44 73 TRP A C 1
ATOM 595 O O . TRP A 1 73 ? -3.050 -8.824 -24.542 1.00 92.44 73 TRP A O 1
ATOM 605 N N . LYS A 1 74 ? -3.419 -10.324 -22.908 1.00 92.69 74 LYS A N 1
ATOM 606 C CA . LYS A 1 74 ? -4.141 -9.434 -21.992 1.00 92.69 74 LYS A CA 1
ATOM 607 C C . LYS A 1 74 ? -3.762 -9.761 -20.550 1.00 92.69 74 LYS A C 1
ATOM 609 O O . LYS A 1 74 ? -3.400 -10.894 -20.237 1.00 92.69 74 LYS A O 1
A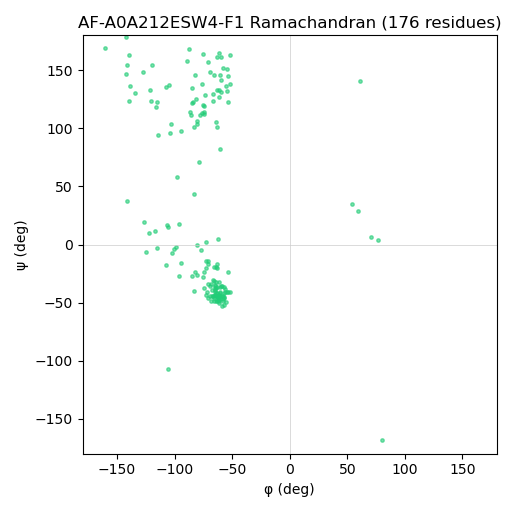TOM 614 N N . VAL A 1 75 ? -3.883 -8.773 -19.663 1.00 93.94 75 VAL A N 1
ATOM 615 C CA . VAL A 1 75 ? -3.839 -9.015 -18.213 1.00 93.94 75 VAL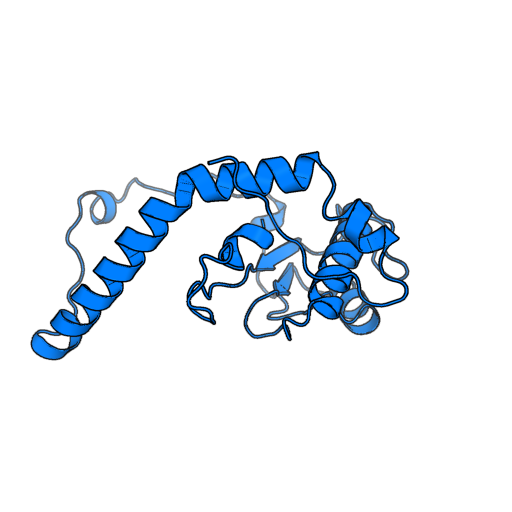 A CA 1
ATOM 616 C C . VAL A 1 75 ? -5.010 -9.906 -17.782 1.00 93.94 75 VAL A C 1
ATOM 618 O O . VAL A 1 75 ? -6.007 -10.027 -18.497 1.00 93.94 75 VAL A O 1
ATOM 621 N N . GLY A 1 76 ? -4.902 -10.516 -16.600 1.00 94.94 76 GLY A N 1
ATOM 622 C CA . GLY A 1 76 ? -6.000 -11.285 -16.012 1.00 94.94 76 GLY A CA 1
ATOM 623 C C . GLY A 1 76 ? -7.266 -10.441 -15.772 1.00 94.94 76 GLY A C 1
ATOM 624 O O . GLY A 1 76 ? -7.191 -9.209 -15.735 1.00 94.94 76 GLY A O 1
ATOM 625 N N . PRO A 1 77 ? -8.436 -11.084 -15.603 1.00 96.00 77 PRO A N 1
ATOM 626 C CA . PRO A 1 77 ? -9.697 -10.385 -15.376 1.00 96.00 77 PRO A CA 1
ATOM 627 C C . PRO A 1 77 ? -9.645 -9.524 -14.108 1.00 96.00 77 PRO A C 1
ATOM 629 O O . PRO A 1 77 ? -9.094 -9.931 -13.084 1.00 96.00 77 PRO A O 1
ATOM 632 N N . LEU A 1 78 ? -10.253 -8.338 -14.170 1.00 94.88 78 LEU A N 1
ATOM 633 C CA . LEU A 1 78 ? -10.293 -7.414 -13.040 1.00 94.88 78 LEU A CA 1
ATOM 634 C C . LEU A 1 78 ? -11.453 -7.747 -12.084 1.00 94.88 78 LEU A C 1
ATOM 636 O O . LEU A 1 78 ? -12.589 -7.923 -12.543 1.00 94.88 78 LEU A O 1
ATOM 640 N N . PRO A 1 79 ? -11.212 -7.760 -10.758 1.00 93.69 79 PRO A N 1
ATOM 641 C CA . PRO A 1 79 ? -12.271 -7.815 -9.755 1.00 93.69 79 PRO A CA 1
ATOM 642 C C . PRO A 1 79 ? -13.307 -6.707 -9.961 1.00 93.69 79 PRO A C 1
ATOM 644 O O . PRO A 1 79 ? -12.940 -5.583 -10.299 1.00 93.69 79 PRO A O 1
ATOM 647 N N . ILE A 1 80 ? -14.584 -6.988 -9.675 1.00 93.12 80 ILE A N 1
ATOM 648 C CA . ILE A 1 80 ? -15.700 -6.049 -9.899 1.00 93.12 80 ILE A CA 1
ATOM 649 C C . ILE A 1 80 ? -15.460 -4.661 -9.284 1.00 93.12 80 ILE A C 1
ATOM 651 O O . ILE A 1 80 ? -15.691 -3.646 -9.933 1.00 93.12 80 ILE A O 1
ATOM 655 N N . ARG A 1 81 ? -14.892 -4.606 -8.072 1.00 92.12 81 ARG A N 1
ATOM 656 C CA . ARG A 1 81 ? -14.582 -3.348 -7.368 1.00 92.12 81 ARG A CA 1
ATOM 657 C C . ARG A 1 81 ? -13.505 -2.500 -8.053 1.00 92.12 81 ARG A C 1
ATOM 659 O O . ARG A 1 81 ? -13.403 -1.319 -7.758 1.00 92.12 81 ARG A O 1
ATOM 666 N N . LEU A 1 82 ? -12.695 -3.086 -8.937 1.00 94.25 82 LEU A N 1
ATOM 667 C CA . LEU A 1 82 ? -11.633 -2.394 -9.675 1.00 94.25 82 LEU A CA 1
ATOM 668 C C . LEU A 1 82 ? -12.043 -2.007 -11.101 1.00 94.25 82 LEU A C 1
ATOM 670 O O . LEU A 1 82 ? -11.247 -1.392 -11.802 1.00 94.25 82 LEU A O 1
ATOM 674 N N . GLN A 1 83 ? -13.257 -2.355 -11.539 1.00 95.38 83 GLN A N 1
ATOM 675 C CA . GLN A 1 83 ? -13.712 -2.069 -12.904 1.00 95.38 83 GLN A CA 1
ATOM 676 C C . GLN A 1 83 ? -14.082 -0.595 -13.113 1.00 95.38 83 GLN A C 1
ATOM 678 O O . GLN A 1 83 ? -13.947 -0.097 -14.226 1.00 95.38 83 GLN A O 1
ATOM 683 N N . ASN A 1 84 ? -14.509 0.109 -12.058 1.00 94.81 84 ASN A N 1
ATOM 684 C CA . ASN A 1 84 ? -14.770 1.548 -12.095 1.00 94.81 84 ASN A CA 1
ATOM 685 C C . ASN A 1 84 ? -13.811 2.288 -11.156 1.00 94.81 84 ASN A C 1
ATOM 687 O O . ASN A 1 84 ? -13.820 2.061 -9.948 1.00 94.81 84 ASN A O 1
ATOM 691 N N . ARG A 1 85 ? -12.994 3.168 -11.738 1.00 95.38 85 ARG A N 1
ATOM 692 C CA . ARG A 1 85 ? -11.956 3.971 -11.075 1.00 95.38 85 ARG A CA 1
ATOM 693 C C . ARG A 1 85 ? -11.905 5.388 -11.661 1.00 95.38 85 ARG A C 1
ATOM 695 O O . ARG A 1 85 ? -10.831 5.928 -11.894 1.00 95.38 85 ARG A O 1
ATOM 702 N N . HIS A 1 86 ? -13.069 5.953 -11.998 1.00 96.88 86 HIS A N 1
ATOM 703 C CA . HIS A 1 86 ? -13.158 7.276 -12.630 1.00 96.88 86 HIS A CA 1
ATOM 704 C C . HIS A 1 86 ? -12.552 8.396 -11.776 1.00 96.88 86 HIS A C 1
ATOM 706 O O . HIS A 1 86 ? -11.955 9.318 -12.328 1.00 96.88 86 HIS A O 1
ATOM 712 N N . LEU A 1 87 ? -12.691 8.316 -10.453 1.00 97.38 87 LEU A N 1
ATOM 713 C CA . LEU A 1 87 ? -12.126 9.270 -9.512 1.00 97.38 87 LEU A CA 1
ATOM 714 C C . LEU A 1 87 ? -11.568 8.542 -8.291 1.00 97.38 87 LEU A C 1
ATOM 716 O O . LEU A 1 87 ? -12.299 7.847 -7.585 1.00 97.38 87 LEU A O 1
ATOM 720 N N . ASP A 1 88 ? -10.287 8.774 -8.018 1.00 97.50 88 ASP A N 1
ATOM 721 C CA . ASP A 1 88 ? -9.616 8.333 -6.802 1.00 97.50 88 ASP A CA 1
ATOM 722 C C . ASP A 1 88 ? -8.906 9.503 -6.125 1.00 97.50 88 ASP A C 1
ATOM 724 O O . ASP A 1 88 ? -8.382 10.404 -6.784 1.00 97.50 88 ASP A O 1
ATOM 728 N N . LEU A 1 89 ? -8.834 9.451 -4.799 1.00 97.00 89 LEU A N 1
ATOM 729 C CA . LEU A 1 89 ? -7.992 10.349 -4.019 1.00 97.00 89 LEU A CA 1
ATOM 730 C C . LEU A 1 89 ? -6.547 9.839 -4.014 1.00 97.00 89 LEU A C 1
ATOM 732 O O . LEU A 1 89 ? -6.287 8.697 -3.637 1.00 97.00 89 LEU A O 1
ATOM 736 N N . GLY A 1 90 ? -5.607 10.690 -4.419 1.00 95.50 90 GLY A N 1
ATOM 737 C CA . GLY A 1 90 ? -4.172 10.403 -4.388 1.00 95.50 90 GLY A CA 1
ATOM 738 C C . GLY A 1 90 ? -3.510 10.801 -3.067 1.00 95.50 90 GLY A C 1
ATOM 739 O O . GLY A 1 90 ? -4.003 11.678 -2.363 1.00 95.50 90 GLY A O 1
ATOM 740 N N . ASP A 1 91 ? -2.367 10.176 -2.777 1.00 93.94 91 ASP A N 1
ATOM 741 C CA . ASP A 1 91 ? -1.379 10.618 -1.777 1.00 93.94 91 ASP A CA 1
ATOM 742 C C . ASP A 1 91 ? -1.928 10.871 -0.355 1.00 93.94 91 ASP A C 1
ATOM 744 O O . ASP A 1 91 ? -1.471 11.753 0.376 1.00 93.94 91 ASP A O 1
ATOM 748 N N . VAL A 1 92 ? -2.911 10.070 0.073 1.00 97.00 92 VAL A N 1
ATOM 749 C CA . VAL A 1 92 ? -3.543 10.208 1.391 1.00 97.00 92 VAL A CA 1
ATOM 750 C C . VAL A 1 92 ? -2.740 9.450 2.444 1.00 97.00 92 VAL A C 1
ATOM 752 O O . VAL A 1 92 ? -2.743 8.220 2.490 1.00 97.00 92 VAL A O 1
ATOM 755 N N . SER A 1 93 ? -2.099 10.172 3.363 1.00 96.81 93 SER A N 1
ATOM 756 C CA . SER A 1 93 ? -1.448 9.548 4.519 1.00 96.81 93 SER A CA 1
ATOM 757 C C . SER A 1 93 ? -2.465 9.065 5.559 1.00 96.81 93 SER A C 1
ATOM 759 O O . SER A 1 93 ? -3.273 9.843 6.076 1.00 96.81 93 SER A O 1
ATOM 761 N N . ALA A 1 94 ? -2.343 7.802 5.975 1.00 97.00 94 ALA A N 1
ATOM 762 C CA . ALA A 1 94 ? -3.138 7.242 7.068 1.00 97.00 94 ALA A CA 1
ATOM 763 C C . ALA A 1 94 ? -2.660 7.659 8.475 1.00 97.00 94 ALA A C 1
ATOM 765 O O . ALA A 1 94 ? -3.318 7.321 9.458 1.00 97.00 94 ALA A O 1
ATOM 766 N N . SER A 1 95 ? -1.541 8.386 8.623 1.00 96.94 95 SER A N 1
ATOM 767 C CA . SER A 1 95 ? -1.037 8.790 9.951 1.00 96.94 95 SER A CA 1
ATOM 768 C C . SER A 1 95 ? -1.847 9.915 10.601 1.00 96.94 95 SER A C 1
ATOM 770 O O . SER A 1 95 ? -1.856 10.032 11.828 1.00 96.94 95 SER A O 1
ATOM 772 N N . ASN A 1 96 ? -2.545 10.726 9.801 1.00 96.38 96 ASN A N 1
ATOM 773 C CA . ASN A 1 96 ? -3.518 11.700 10.285 1.00 96.38 96 ASN A CA 1
ATOM 774 C C . ASN A 1 96 ? -4.915 11.069 10.251 1.00 96.38 96 ASN A C 1
ATOM 776 O O . ASN A 1 96 ? -5.577 11.061 9.216 1.00 96.38 96 ASN A O 1
ATOM 780 N N . THR A 1 97 ? -5.371 10.554 11.395 1.00 96.81 97 THR A N 1
ATOM 781 C CA . THR A 1 97 ? -6.648 9.832 11.507 1.00 96.81 97 THR A CA 1
ATOM 782 C C . THR A 1 97 ? -7.847 10.653 11.025 1.00 96.81 97 THR A C 1
ATOM 784 O O . THR A 1 97 ? -8.722 10.116 10.350 1.00 96.81 97 THR A O 1
ATOM 787 N N . ALA A 1 98 ? -7.898 11.951 11.336 1.00 96.75 98 ALA A N 1
ATOM 788 C CA . ALA A 1 98 ? -9.016 12.807 10.938 1.00 96.75 98 ALA A CA 1
ATOM 789 C C . ALA A 1 98 ? -9.063 12.992 9.415 1.00 96.75 98 ALA A C 1
ATOM 791 O O . ALA A 1 98 ? -10.115 12.845 8.799 1.00 96.75 98 ALA A O 1
ATOM 792 N N . HIS A 1 99 ? -7.908 13.243 8.796 1.00 96.69 99 HIS A N 1
ATOM 793 C CA . HIS A 1 99 ? -7.821 13.363 7.343 1.00 96.69 99 HIS A CA 1
ATOM 794 C C . HIS A 1 99 ? -8.133 12.031 6.647 1.00 96.69 99 HIS A C 1
ATOM 796 O O . HIS A 1 99 ? -8.927 11.994 5.711 1.00 96.69 99 HIS A O 1
ATOM 802 N N . PHE A 1 100 ? -7.577 10.927 7.149 1.00 97.19 100 PHE A N 1
ATOM 803 C CA . PHE A 1 100 ? -7.802 9.600 6.586 1.00 97.19 100 PHE A CA 1
ATOM 804 C C . PHE A 1 100 ? -9.276 9.181 6.665 1.00 97.19 100 PHE A C 1
ATOM 806 O O . PHE A 1 100 ? -9.847 8.744 5.674 1.00 97.19 100 PHE A O 1
ATOM 813 N N . THR A 1 101 ? -9.932 9.382 7.810 1.00 96.19 101 THR A N 1
ATOM 814 C CA . THR A 1 101 ? -11.368 9.080 7.963 1.00 96.19 101 THR A CA 1
ATOM 815 C C . THR A 1 101 ? -12.254 9.966 7.086 1.00 96.19 101 THR A C 1
ATOM 817 O O . THR A 1 101 ? -13.261 9.481 6.573 1.00 96.19 101 THR A O 1
ATOM 820 N N . ALA A 1 102 ? -11.884 11.233 6.867 1.00 96.31 102 ALA A N 1
ATOM 821 C CA . ALA A 1 102 ? -12.572 12.104 5.916 1.00 96.31 102 ALA A CA 1
ATOM 822 C C . ALA A 1 102 ? -12.418 11.604 4.470 1.00 96.31 102 ALA A C 1
ATOM 824 O O . ALA A 1 102 ? -13.409 11.531 3.748 1.00 96.31 102 ALA A O 1
ATOM 825 N N . ALA A 1 103 ? -11.212 11.182 4.073 1.00 96.44 103 ALA A N 1
ATOM 826 C CA . ALA A 1 103 ? -10.969 10.601 2.755 1.00 96.44 103 ALA A CA 1
ATOM 827 C C . ALA A 1 103 ? -11.791 9.322 2.530 1.00 96.44 103 ALA A C 1
ATOM 829 O O . ALA A 1 103 ? -12.399 9.173 1.478 1.00 96.44 103 ALA A O 1
ATOM 830 N N . LEU A 1 104 ? -11.897 8.445 3.538 1.00 95.62 104 LEU A N 1
ATOM 831 C CA . LEU A 1 104 ? -12.705 7.216 3.469 1.00 95.62 104 LEU A CA 1
ATOM 832 C C . LEU A 1 104 ? -14.215 7.459 3.289 1.00 95.62 104 LEU A C 1
ATOM 834 O O . LEU A 1 104 ? -14.940 6.530 2.945 1.00 95.62 104 LEU A O 1
ATOM 838 N N . LYS A 1 105 ? -14.697 8.679 3.542 1.00 94.75 105 LYS A N 1
ATOM 839 C CA . LYS A 1 105 ? -16.101 9.080 3.359 1.00 94.75 105 LYS A CA 1
ATOM 840 C C . LYS A 1 105 ? -16.349 9.858 2.070 1.00 94.75 105 LYS A C 1
ATOM 842 O O . LYS A 1 105 ? -17.490 10.240 1.823 1.00 94.75 105 LYS A O 1
ATOM 847 N N . ALA A 1 106 ? -15.306 10.158 1.302 1.00 95.31 106 ALA A N 1
ATOM 848 C CA . ALA A 1 106 ? -15.455 10.906 0.068 1.00 95.31 106 ALA A CA 1
ATOM 849 C C . ALA A 1 106 ? -16.251 10.093 -0.964 1.00 95.31 106 ALA A C 1
ATOM 851 O O . ALA A 1 106 ? -16.122 8.871 -1.036 1.00 95.31 106 ALA A O 1
ATOM 852 N N . ASP A 1 107 ? -17.050 10.787 -1.775 1.00 95.19 107 ASP A N 1
ATOM 853 C CA . ASP A 1 107 ? -17.812 10.189 -2.875 1.00 95.19 107 ASP A CA 1
ATOM 854 C C . ASP A 1 107 ? -16.899 9.946 -4.090 1.00 95.19 107 ASP A C 1
ATOM 856 O O . ASP A 1 107 ? -16.907 10.673 -5.082 1.00 95.19 107 ASP A O 1
ATOM 860 N N . VAL A 1 108 ? -16.008 8.963 -3.946 1.00 96.06 108 VAL A N 1
ATOM 861 C CA . VAL A 1 108 ? -14.977 8.563 -4.916 1.00 96.06 108 VAL A CA 1
ATOM 862 C C . VAL A 1 108 ? -14.874 7.035 -4.962 1.00 96.06 108 VAL A C 1
ATOM 864 O O . VAL A 1 108 ? -15.326 6.343 -4.049 1.00 96.06 108 VAL A O 1
ATOM 867 N N . GLN A 1 109 ? -14.261 6.472 -6.005 1.00 96.00 109 GLN A N 1
ATOM 868 C CA . GLN A 1 109 ? -14.148 5.014 -6.147 1.00 96.00 109 GLN A CA 1
ATOM 869 C C . GLN A 1 109 ? -13.005 4.419 -5.318 1.00 96.00 109 GLN A C 1
ATOM 871 O O . GLN A 1 109 ? -13.080 3.254 -4.914 1.00 96.00 109 GLN A O 1
ATOM 876 N N . GLY A 1 110 ? -11.969 5.201 -5.022 1.00 96.38 110 GLY A N 1
ATOM 877 C CA . GLY A 1 110 ? -10.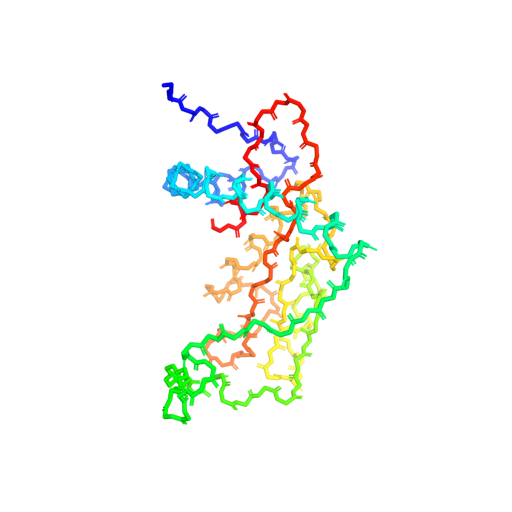812 4.716 -4.290 1.00 96.38 110 GLY A CA 1
ATOM 878 C C . GLY A 1 110 ? -9.960 5.801 -3.648 1.00 96.38 110 GLY A C 1
ATOM 879 O O . GLY A 1 110 ? -10.106 6.997 -3.891 1.00 96.38 110 GLY A O 1
ATOM 880 N N . VAL A 1 111 ? -9.046 5.347 -2.798 1.00 96.62 111 VAL A N 1
ATOM 881 C CA . VAL A 1 111 ? -8.018 6.160 -2.158 1.00 96.62 111 VAL A CA 1
ATOM 882 C C . VAL A 1 111 ? -6.688 5.432 -2.257 1.00 96.62 111 VAL A C 1
ATOM 884 O O . VAL A 1 111 ? -6.576 4.254 -1.912 1.00 96.62 111 VAL A O 1
ATOM 887 N N . GLN A 1 112 ? -5.666 6.137 -2.716 1.00 96.88 112 GLN A N 1
ATOM 888 C CA . GLN A 1 112 ? -4.285 5.711 -2.597 1.00 96.88 112 GLN A CA 1
ATOM 889 C C . GLN A 1 112 ? -3.784 6.099 -1.205 1.00 96.88 112 GLN A C 1
ATOM 891 O O . GLN A 1 112 ? -3.461 7.257 -0.943 1.00 96.88 112 GLN A O 1
ATOM 896 N N . VAL A 1 113 ? -3.748 5.117 -0.307 1.00 96.88 113 VAL A N 1
ATOM 897 C CA . VAL A 1 113 ? -3.146 5.233 1.018 1.00 96.88 113 VAL A CA 1
ATOM 898 C C . VAL A 1 113 ? -1.636 5.208 0.863 1.00 96.88 113 VAL A C 1
ATOM 900 O O . VAL A 1 113 ? -1.061 4.190 0.473 1.00 96.88 113 VAL A O 1
ATOM 903 N N . ASP A 1 114 ? -1.005 6.336 1.152 1.00 95.38 114 ASP A N 1
ATOM 904 C CA . ASP A 1 114 ? 0.370 6.579 0.750 1.00 95.38 114 ASP A CA 1
ATOM 905 C C . ASP A 1 114 ? 1.369 6.460 1.903 1.00 95.38 114 ASP A C 1
ATOM 907 O O . ASP A 1 114 ? 1.134 6.937 3.017 1.00 95.38 114 ASP A O 1
ATOM 911 N N . PHE A 1 115 ? 2.495 5.816 1.599 1.00 93.88 115 PHE A N 1
ATOM 912 C CA . PHE A 1 115 ? 3.699 5.711 2.426 1.00 93.88 115 PHE A CA 1
ATOM 913 C C . PHE A 1 115 ? 4.937 6.259 1.688 1.00 93.88 115 PHE A C 1
ATOM 915 O O . PHE A 1 115 ? 6.066 6.080 2.155 1.00 93.88 115 PHE A O 1
ATOM 922 N N . ASP A 1 116 ? 4.741 6.917 0.541 1.00 91.00 116 ASP A N 1
ATOM 923 C CA . ASP A 1 116 ? 5.789 7.481 -0.304 1.00 91.00 116 ASP A CA 1
ATOM 924 C C . ASP A 1 116 ? 5.857 9.015 -0.183 1.00 91.00 116 ASP A C 1
ATOM 926 O O . ASP A 1 116 ? 6.337 9.520 0.833 1.00 91.00 116 ASP A O 1
ATOM 930 N N . ASP A 1 117 ? 5.422 9.773 -1.192 1.00 89.50 117 ASP A N 1
ATOM 931 C CA . ASP A 1 117 ? 5.672 11.219 -1.268 1.00 89.50 117 ASP A CA 1
ATOM 932 C C . ASP A 1 117 ? 4.642 12.061 -0.483 1.00 89.50 117 ASP A C 1
ATOM 934 O O . ASP A 1 117 ? 4.988 13.124 0.034 1.00 89.50 117 ASP A O 1
ATOM 938 N N . GLY A 1 118 ? 3.412 11.573 -0.307 1.00 90.19 118 GLY A N 1
ATOM 939 C CA . GLY A 1 118 ? 2.367 12.150 0.549 1.00 90.19 118 GLY A CA 1
ATOM 940 C C . GLY A 1 118 ? 2.518 11.815 2.038 1.00 90.19 118 GLY A C 1
ATOM 941 O O . GLY A 1 118 ? 1.716 12.254 2.867 1.00 90.19 118 GLY A O 1
ATOM 942 N N . HIS A 1 119 ? 3.548 11.049 2.411 1.00 93.50 119 HIS A N 1
ATOM 943 C CA . HIS A 1 119 ? 3.766 10.581 3.777 1.00 93.50 119 HIS A CA 1
ATOM 944 C C . HIS A 1 119 ? 5.108 11.044 4.350 1.00 93.50 119 HIS A C 1
ATOM 946 O O . HIS A 1 119 ? 6.179 10.722 3.844 1.00 93.50 119 HIS A O 1
ATOM 952 N N . CYS A 1 120 ? 5.075 11.739 5.490 1.00 93.44 120 CYS A N 1
ATOM 953 C CA . CYS A 1 120 ? 6.293 12.040 6.243 1.00 93.44 120 CYS A CA 1
ATOM 954 C C . CYS A 1 120 ? 6.734 10.795 7.043 1.00 93.44 120 CYS A C 1
ATOM 956 O O . CYS A 1 120 ? 6.061 10.458 8.025 1.00 93.44 120 CYS A O 1
ATOM 958 N N . PRO A 1 121 ? 7.864 10.141 6.702 1.00 91.06 121 PRO A N 1
ATOM 959 C CA . PRO A 1 121 ? 8.196 8.779 7.135 1.00 91.06 121 PRO A CA 1
ATOM 960 C C . PRO A 1 121 ? 8.839 8.731 8.531 1.00 91.06 121 PRO A C 1
ATOM 962 O O . PRO A 1 121 ? 9.832 8.039 8.751 1.00 91.06 121 PRO A O 1
ATOM 965 N N . THR A 1 122 ? 8.310 9.492 9.491 1.00 91.81 122 THR A N 1
ATOM 966 C CA . THR A 1 122 ? 8.737 9.360 10.891 1.00 91.81 122 THR A CA 1
ATOM 967 C C . THR A 1 122 ? 8.248 8.029 11.455 1.00 91.81 122 THR A C 1
ATOM 969 O O . THR A 1 122 ? 7.161 7.568 11.107 1.00 91.81 122 THR A O 1
ATOM 972 N N . TRP A 1 123 ? 8.995 7.423 12.381 1.00 90.81 123 TRP A N 1
ATOM 973 C CA . TRP A 1 123 ? 8.592 6.143 12.981 1.00 90.81 123 TRP A CA 1
ATOM 974 C C . TRP A 1 123 ? 7.205 6.194 13.630 1.00 90.81 123 TRP A C 1
ATOM 976 O O . TRP A 1 123 ? 6.395 5.281 13.485 1.00 90.81 123 TRP A O 1
ATOM 986 N N . ARG A 1 124 ? 6.890 7.322 14.277 1.00 94.44 124 ARG A N 1
ATOM 987 C CA . ARG A 1 124 ? 5.556 7.597 14.816 1.00 94.44 124 ARG A CA 1
ATOM 988 C C . ARG A 1 124 ? 4.484 7.537 13.726 1.00 94.44 124 ARG A C 1
ATOM 990 O O . ARG A 1 124 ? 3.463 6.890 13.933 1.00 94.44 124 ARG A O 1
ATOM 997 N N . ASN A 1 125 ? 4.706 8.200 12.592 1.00 95.38 125 ASN A N 1
ATOM 998 C CA . ASN A 1 125 ? 3.737 8.233 11.499 1.00 95.38 125 ASN A CA 1
ATOM 999 C C . ASN A 1 125 ? 3.566 6.864 10.842 1.00 95.38 125 ASN A C 1
ATOM 1001 O O . ASN A 1 125 ? 2.427 6.491 10.580 1.00 95.38 125 ASN A O 1
ATOM 1005 N N . GLN A 1 126 ? 4.650 6.104 10.661 1.00 94.06 126 GLN A N 1
ATOM 1006 C CA . GLN A 1 126 ? 4.593 4.731 10.150 1.00 94.06 126 GLN A CA 1
ATOM 1007 C C . GLN A 1 126 ? 3.699 3.862 11.045 1.00 94.06 126 GLN A C 1
ATOM 1009 O O . GLN A 1 126 ? 2.744 3.254 10.568 1.00 94.06 126 GLN A O 1
ATOM 1014 N N . LEU A 1 127 ? 3.954 3.861 12.360 1.00 94.88 127 LEU A N 1
ATOM 1015 C CA . LEU A 1 127 ? 3.168 3.093 13.331 1.00 94.88 127 LEU A CA 1
ATOM 1016 C C . LEU A 1 127 ? 1.692 3.505 13.351 1.00 94.88 127 LEU A C 1
ATOM 1018 O O . LEU A 1 127 ? 0.813 2.645 13.362 1.00 94.88 127 LEU A O 1
ATOM 1022 N N . LEU A 1 128 ? 1.410 4.810 13.342 1.00 96.69 128 LEU A N 1
ATOM 1023 C CA . LEU A 1 128 ? 0.037 5.316 13.314 1.00 96.69 128 LEU A CA 1
ATOM 1024 C C . LEU A 1 128 ? -0.681 4.934 12.018 1.00 96.69 128 LEU A C 1
ATOM 1026 O O . LEU A 1 128 ? -1.821 4.481 12.074 1.00 96.69 128 LEU A O 1
ATOM 1030 N N . ALA A 1 129 ? -0.016 5.074 10.871 1.00 96.75 129 ALA A N 1
ATOM 1031 C CA . ALA A 1 129 ? -0.582 4.744 9.572 1.00 96.75 129 ALA A CA 1
ATOM 1032 C C . ALA A 1 129 ? -0.894 3.245 9.457 1.00 96.75 129 ALA A C 1
ATOM 1034 O O . ALA A 1 129 ? -2.028 2.897 9.136 1.00 96.75 129 ALA A O 1
ATOM 1035 N N . PHE A 1 130 ? 0.045 2.358 9.811 1.00 96.19 130 PHE A N 1
ATOM 1036 C CA . P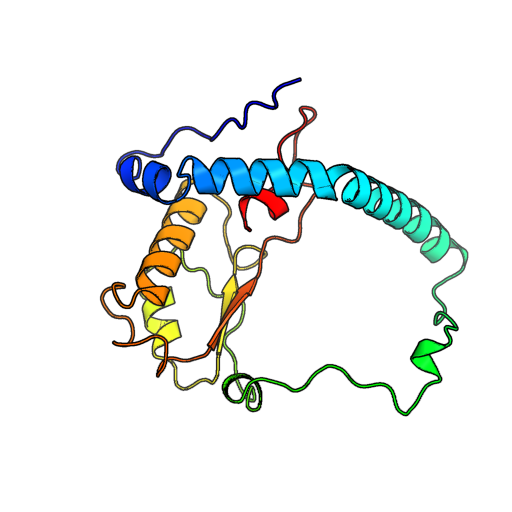HE A 1 130 ? -0.215 0.914 9.848 1.00 96.19 130 PHE A CA 1
ATOM 1037 C C . PHE A 1 130 ? -1.360 0.562 10.796 1.00 96.19 130 PHE A C 1
ATOM 1039 O O . PHE A 1 130 ? -2.254 -0.193 10.426 1.00 96.19 130 PHE A O 1
ATOM 1046 N N . ASN A 1 131 ? -1.385 1.146 11.997 1.00 96.88 131 ASN A N 1
ATOM 1047 C CA . ASN A 1 131 ? -2.452 0.880 12.954 1.00 96.88 131 ASN A CA 1
ATOM 1048 C C . ASN A 1 131 ? -3.819 1.326 12.422 1.00 96.88 131 ASN A C 1
ATOM 1050 O O . ASN A 1 131 ? -4.782 0.569 12.510 1.00 96.88 131 ASN A O 1
ATOM 1054 N N . ASN A 1 132 ? -3.904 2.525 11.846 1.00 97.38 132 ASN A N 1
ATOM 1055 C CA . ASN A 1 132 ? -5.141 3.045 11.274 1.00 97.38 132 ASN A CA 1
ATOM 1056 C C . ASN A 1 132 ? -5.608 2.217 10.074 1.00 97.38 132 ASN A C 1
ATOM 1058 O O . ASN A 1 132 ? -6.802 1.947 9.970 1.00 97.38 132 ASN A O 1
ATOM 1062 N N . MET A 1 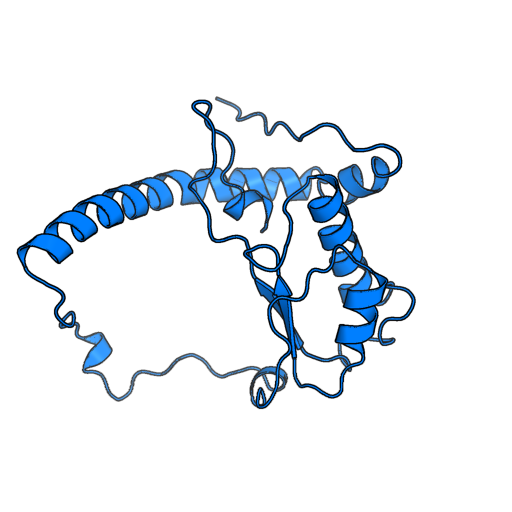133 ? -4.693 1.751 9.218 1.00 95.81 133 MET A N 1
ATOM 1063 C CA . MET A 1 133 ? -5.035 0.815 8.147 1.00 95.81 133 MET A CA 1
ATOM 1064 C C . MET A 1 133 ? -5.557 -0.511 8.702 1.00 95.81 133 MET A C 1
ATOM 1066 O O . MET A 1 133 ? -6.626 -0.945 8.287 1.00 95.81 133 MET A O 1
ATOM 1070 N N . CYS A 1 134 ? -4.872 -1.125 9.675 1.00 95.31 134 CYS A N 1
ATOM 1071 C CA . CYS A 1 134 ? -5.345 -2.351 10.324 1.00 95.31 134 CYS A CA 1
ATOM 1072 C C . CYS A 1 134 ? -6.735 -2.159 10.943 1.00 95.31 134 CYS A C 1
ATOM 1074 O O . CYS A 1 134 ? -7.589 -3.030 10.835 1.00 95.31 134 CYS A O 1
ATOM 1076 N N . LEU A 1 135 ? -6.986 -1.021 11.593 1.00 96.06 135 LEU A N 1
ATOM 1077 C CA . LEU A 1 135 ? -8.308 -0.709 12.127 1.00 96.06 135 LEU A CA 1
ATOM 1078 C C . LEU A 1 135 ? -9.344 -0.541 11.009 1.00 96.06 135 LEU A C 1
ATOM 1080 O O . LEU A 1 135 ? -10.451 -1.042 11.162 1.00 96.06 135 LEU A O 1
ATOM 1084 N N . ALA A 1 136 ? -9.003 0.112 9.896 1.00 95.00 136 ALA A N 1
ATOM 1085 C CA . ALA A 1 136 ? -9.920 0.330 8.778 1.00 95.00 136 ALA A CA 1
ATOM 1086 C C . ALA A 1 136 ? -10.310 -0.978 8.077 1.00 95.00 136 ALA A C 1
ATOM 1088 O O . ALA A 1 136 ? -11.489 -1.213 7.851 1.00 95.00 136 ALA A O 1
ATOM 1089 N N . VAL A 1 137 ? -9.343 -1.855 7.779 1.00 93.94 137 VAL A N 1
ATOM 1090 C CA . VAL A 1 137 ? -9.611 -3.143 7.104 1.00 93.94 137 VAL A CA 1
ATOM 1091 C C . VAL A 1 137 ? -10.335 -4.155 7.992 1.00 93.94 137 VAL A C 1
ATOM 1093 O O . VAL A 1 137 ? -10.875 -5.136 7.491 1.00 93.94 137 VAL A O 1
ATOM 1096 N N . HIS A 1 138 ? -10.334 -3.929 9.307 1.00 94.62 138 HIS A N 1
ATOM 1097 C CA . HIS A 1 138 ? -11.050 -4.737 10.290 1.00 94.62 138 HIS A CA 1
ATOM 1098 C C . HIS A 1 138 ? -12.297 -4.038 10.845 1.00 94.62 138 HIS A C 1
ATOM 1100 O O . HIS A 1 138 ? -12.772 -4.449 11.904 1.00 94.62 138 HIS A O 1
ATOM 1106 N N . ASP A 1 139 ? -12.796 -2.989 10.182 1.00 94.75 139 ASP A N 1
ATOM 1107 C CA . ASP A 1 139 ? -14.049 -2.304 10.530 1.00 94.75 139 ASP A CA 1
ATOM 1108 C C . ASP A 1 139 ? -14.065 -1.717 11.965 1.00 94.75 139 ASP A C 1
ATOM 1110 O O . ASP A 1 139 ? -15.095 -1.601 12.626 1.00 94.75 139 ASP A O 1
ATOM 1114 N N . LYS A 1 140 ? -12.885 -1.346 12.480 1.00 95.31 140 LYS A N 1
ATOM 1115 C CA . LYS A 1 140 ? -12.651 -0.837 13.847 1.00 95.31 140 LYS A CA 1
ATOM 1116 C C . LYS A 1 140 ? -12.164 0.612 13.892 1.00 95.31 140 LYS A C 1
ATOM 1118 O O . LYS A 1 140 ? -11.941 1.144 14.982 1.00 95.31 140 LYS A O 1
ATOM 1123 N N . LEU A 1 141 ? -11.945 1.255 12.743 1.00 95.38 141 LEU A N 1
ATOM 1124 C CA . LEU A 1 141 ? -11.491 2.645 12.701 1.00 95.38 141 LEU A CA 1
ATOM 1125 C C . LEU A 1 141 ? -12.655 3.587 13.023 1.00 95.38 141 LEU A C 1
ATOM 1127 O O . LEU A 1 141 ? -13.603 3.719 12.252 1.00 95.38 141 LEU A O 1
ATOM 1131 N N . GLN A 1 142 ? -12.572 4.268 14.165 1.00 94.25 142 GLN A N 1
ATOM 1132 C CA . GLN A 1 142 ? -13.605 5.212 14.584 1.00 94.25 142 GLN A CA 1
ATOM 1133 C C . GLN A 1 142 ? -13.766 6.338 13.562 1.00 94.25 142 GLN A C 1
ATOM 1135 O O . GLN A 1 142 ? -12.793 6.955 13.135 1.00 94.25 142 GLN A O 1
ATOM 1140 N N . GLY A 1 143 ? -15.014 6.610 13.185 1.00 90.81 143 GLY A N 1
ATOM 1141 C CA . GLY A 1 143 ? -15.331 7.641 12.208 1.00 90.81 143 GLY A CA 1
ATOM 1142 C C . GLY A 1 143 ? -15.059 7.247 10.756 1.00 90.81 143 GLY A C 1
ATOM 1143 O O . GLY A 1 143 ? -15.263 8.099 9.903 1.00 90.81 143 GLY A O 1
ATOM 1144 N N . ALA A 1 144 ? -14.649 6.013 10.452 1.00 91.88 144 ALA A N 1
ATOM 1145 C CA . ALA A 1 144 ? -14.656 5.466 9.092 1.00 91.88 144 ALA A CA 1
ATOM 1146 C C . ALA A 1 144 ? -16.023 4.820 8.760 1.00 91.88 144 ALA A C 1
ATOM 1148 O O . ALA A 1 144 ? -16.850 4.650 9.662 1.00 91.88 144 ALA A O 1
ATOM 1149 N N . PRO A 1 145 ? -16.298 4.473 7.487 1.00 88.75 145 PRO A N 1
ATOM 1150 C CA . PRO A 1 145 ? -17.449 3.644 7.129 1.00 88.75 145 PRO A CA 1
ATOM 1151 C C . PRO A 1 145 ? -17.478 2.313 7.892 1.00 88.75 145 PRO A C 1
ATOM 1153 O O . PRO A 1 145 ? -16.434 1.775 8.249 1.00 88.75 145 PRO A O 1
ATOM 1156 N N . ILE A 1 146 ? -18.686 1.782 8.112 1.00 84.50 146 ILE A N 1
ATOM 1157 C CA . ILE A 1 146 ? -18.923 0.597 8.956 1.00 84.50 146 ILE A CA 1
ATOM 1158 C C . ILE A 1 146 ? -18.262 -0.661 8.387 1.00 84.50 146 ILE A C 1
ATOM 1160 O O . ILE A 1 146 ? -17.862 -1.521 9.160 1.00 84.50 146 ILE A O 1
ATOM 1164 N N . SER A 1 147 ? -18.154 -0.779 7.060 1.00 89.31 147 SER A N 1
ATOM 1165 C CA . SER A 1 147 ? -17.498 -1.924 6.434 1.00 89.31 147 SER A CA 1
ATOM 1166 C C . SER A 1 147 ? -16.628 -1.537 5.249 1.00 89.31 147 SER A C 1
ATOM 1168 O O . SER A 1 147 ? -17.056 -0.792 4.362 1.00 89.31 147 SER A O 1
ATOM 1170 N N . ILE A 1 148 ? -15.432 -2.124 5.170 1.00 86.44 148 ILE A N 1
ATOM 1171 C CA . ILE A 1 148 ? -14.550 -2.012 4.002 1.00 86.44 148 ILE A CA 1
ATOM 1172 C C . ILE A 1 148 ? -15.152 -2.618 2.721 1.00 86.44 148 ILE A C 1
ATOM 1174 O O . ILE A 1 148 ? -14.734 -2.263 1.614 1.00 86.44 148 ILE A O 1
ATOM 1178 N N . ALA A 1 149 ? -16.141 -3.511 2.846 1.00 85.25 149 ALA A N 1
ATOM 1179 C CA . ALA A 1 149 ? -16.835 -4.110 1.706 1.00 85.25 149 ALA A CA 1
ATOM 1180 C C . ALA A 1 149 ? -17.696 -3.090 0.944 1.00 85.25 149 ALA A C 1
ATOM 1182 O O . ALA A 1 149 ? -17.802 -3.166 -0.279 1.00 85.25 149 ALA A O 1
ATOM 1183 N N . THR A 1 150 ? -18.270 -2.126 1.666 1.00 82.75 150 THR A N 1
ATOM 1184 C CA . THR A 1 150 ? -19.114 -1.050 1.121 1.00 82.75 150 THR A CA 1
ATOM 1185 C C . THR A 1 150 ? -18.380 0.287 1.019 1.00 82.75 150 THR A C 1
ATOM 1187 O O . THR A 1 150 ? -18.925 1.248 0.490 1.00 82.75 150 THR A O 1
ATOM 1190 N N . CYS A 1 151 ? -17.160 0.364 1.551 1.00 85.06 151 CYS A N 1
ATOM 1191 C CA . CYS A 1 151 ? -16.283 1.522 1.437 1.00 85.06 151 CYS A CA 1
ATOM 1192 C C . CYS A 1 151 ? -15.658 1.608 0.032 1.00 85.06 151 CYS A C 1
ATOM 1194 O O . CYS A 1 151 ? -15.606 0.618 -0.714 1.00 85.06 151 CYS A O 1
ATOM 1196 N N . LEU A 1 152 ? -15.112 2.781 -0.291 1.00 92.81 152 LEU A N 1
ATOM 1197 C CA . LEU A 1 152 ? -14.211 2.974 -1.424 1.00 92.81 152 LEU A CA 1
ATOM 1198 C C . LEU A 1 152 ? -13.049 1.960 -1.408 1.00 92.81 152 LEU A C 1
ATOM 1200 O O . LEU A 1 152 ? -12.754 1.313 -0.397 1.00 92.81 152 LEU A O 1
ATOM 1204 N N . VAL A 1 153 ? -12.370 1.793 -2.539 1.00 95.12 153 VAL A N 1
ATOM 1205 C CA . VAL A 1 153 ? -11.212 0.897 -2.641 1.00 95.12 153 VAL A CA 1
ATOM 1206 C C . VAL A 1 153 ? -9.988 1.532 -1.980 1.00 95.12 153 VAL A C 1
ATOM 1208 O O . VAL A 1 153 ? -9.509 2.572 -2.421 1.00 95.12 153 VAL A O 1
ATOM 1211 N N . LEU A 1 154 ? -9.426 0.873 -0.965 1.00 95.12 154 LEU A N 1
ATOM 1212 C CA . LEU A 1 154 ? -8.133 1.251 -0.393 1.00 95.12 154 LEU A CA 1
ATOM 1213 C C . LEU A 1 154 ? -7.010 0.633 -1.230 1.00 95.12 154 LEU A C 1
ATOM 1215 O O . LEU A 1 154 ? -6.933 -0.588 -1.373 1.00 95.12 154 LEU A O 1
ATOM 1219 N N . MET A 1 155 ? -6.116 1.468 -1.748 1.00 94.81 155 MET A N 1
ATOM 1220 C CA . MET A 1 155 ? -4.900 1.042 -2.432 1.00 94.81 155 MET A CA 1
ATOM 1221 C C . MET A 1 155 ? -3.687 1.477 -1.653 1.00 94.81 155 MET A C 1
ATOM 1223 O O . MET A 1 155 ? -3.473 2.657 -1.420 1.00 94.81 155 MET A O 1
ATOM 1227 N N . PHE A 1 156 ? -2.867 0.514 -1.290 1.00 94.31 156 PHE A N 1
ATOM 1228 C CA . PHE A 1 156 ? -1.644 0.781 -0.573 1.00 94.31 156 PHE A CA 1
ATOM 1229 C C . PHE A 1 156 ? -0.517 1.140 -1.543 1.00 94.31 156 PHE A C 1
ATOM 1231 O O . PHE A 1 156 ? -0.175 0.344 -2.420 1.00 94.31 156 PHE A O 1
ATOM 1238 N N . ARG A 1 157 ? 0.072 2.327 -1.375 1.00 94.31 157 ARG A N 1
ATOM 1239 C CA . ARG A 1 157 ? 1.288 2.737 -2.078 1.00 94.31 157 ARG A CA 1
ATOM 1240 C C . ARG A 1 157 ? 2.481 2.624 -1.123 1.00 94.31 157 ARG A C 1
ATOM 1242 O O . ARG A 1 157 ? 2.641 3.482 -0.254 1.00 94.31 157 ARG A O 1
ATOM 1249 N N . PRO A 1 158 ? 3.321 1.581 -1.260 1.00 90.69 158 PRO A N 1
ATOM 1250 C CA . PRO A 1 158 ? 4.539 1.471 -0.474 1.00 90.69 158 PRO A CA 1
ATOM 1251 C C . PRO A 1 158 ? 5.570 2.503 -0.934 1.00 90.69 158 PRO A C 1
ATOM 1253 O O . PRO A 1 158 ? 5.583 2.941 -2.086 1.00 90.69 158 PRO A O 1
ATOM 1256 N N . LYS A 1 159 ? 6.502 2.830 -0.041 1.00 84.00 159 LYS A N 1
ATOM 1257 C CA . LYS A 1 159 ? 7.644 3.686 -0.358 1.00 84.00 159 LYS A CA 1
ATOM 1258 C C . LYS A 1 159 ? 8.528 3.058 -1.438 1.00 84.00 159 LYS A C 1
ATOM 1260 O O . LYS A 1 159 ? 9.041 1.956 -1.247 1.00 84.00 159 LYS A O 1
ATOM 1265 N N . LEU A 1 160 ? 8.816 3.797 -2.513 1.00 67.44 160 LEU A N 1
ATOM 1266 C CA . LEU A 1 160 ? 9.668 3.332 -3.623 1.00 67.44 160 LEU A CA 1
ATOM 1267 C C . LEU A 1 160 ? 11.140 3.782 -3.492 1.00 67.44 160 LEU A C 1
ATOM 1269 O O . LEU A 1 160 ? 11.907 3.781 -4.457 1.00 67.44 160 LEU A O 1
ATOM 1273 N N . LYS A 1 161 ? 11.582 4.193 -2.299 1.00 58.81 161 LYS A N 1
ATOM 1274 C CA . LYS A 1 161 ? 12.965 4.649 -2.072 1.00 58.81 161 LYS A CA 1
ATOM 1275 C C . LYS A 1 161 ? 13.782 3.576 -1.356 1.00 58.81 161 LYS A C 1
ATOM 1277 O O . LYS A 1 161 ? 13.821 3.535 -0.132 1.00 58.81 161 LYS A O 1
ATOM 1282 N N . PHE A 1 162 ? 14.517 2.788 -2.141 1.00 52.69 162 PHE A N 1
ATOM 1283 C CA . PHE A 1 162 ? 15.605 1.909 -1.676 1.00 52.69 162 PHE A CA 1
ATOM 1284 C C . PHE A 1 162 ? 16.883 2.679 -1.261 1.00 52.69 162 PHE A C 1
ATOM 1286 O O . PHE A 1 162 ? 17.875 2.062 -0.909 1.00 52.69 162 PHE A O 1
ATOM 1293 N N . ASN A 1 163 ? 16.879 4.020 -1.314 1.00 45.00 163 ASN A N 1
ATOM 1294 C CA . ASN A 1 163 ? 18.099 4.831 -1.442 1.00 45.00 163 ASN A CA 1
ATOM 1295 C C . ASN A 1 163 ? 18.300 5.951 -0.394 1.00 45.00 163 ASN A C 1
ATOM 1297 O O . ASN A 1 163 ? 19.066 6.875 -0.650 1.00 45.00 163 ASN A O 1
ATOM 1301 N N . LEU A 1 164 ? 17.637 5.927 0.770 1.00 35.62 164 LEU A N 1
ATOM 1302 C CA . LEU A 1 164 ? 17.892 6.919 1.835 1.00 35.62 164 LEU A CA 1
ATOM 1303 C C . LEU A 1 164 ? 18.503 6.271 3.093 1.00 35.62 164 LEU A C 1
ATOM 1305 O O . LEU A 1 164 ? 17.749 5.855 3.965 1.00 35.62 164 LEU A O 1
ATOM 1309 N N . PHE A 1 165 ? 19.848 6.300 3.165 1.00 36.03 165 PHE A N 1
ATOM 1310 C CA . PHE A 1 165 ? 20.756 6.097 4.326 1.00 36.03 165 PHE A CA 1
ATOM 1311 C C . PHE A 1 165 ? 20.678 4.717 5.036 1.00 36.03 165 PHE A C 1
ATOM 1313 O O . PHE A 1 165 ? 19.598 4.183 5.217 1.00 36.03 165 PHE A O 1
ATOM 1320 N N . SER A 1 166 ? 21.741 4.050 5.502 1.00 32.19 166 SER A N 1
ATOM 1321 C CA . SER A 1 166 ? 23.126 4.399 5.850 1.00 32.19 166 SER A CA 1
ATOM 1322 C C . SER A 1 166 ? 24.095 3.268 5.441 1.00 32.19 166 SER A C 1
ATOM 1324 O O . SER A 1 166 ? 23.693 2.225 4.941 1.00 32.19 166 SER A O 1
ATOM 1326 N N . THR A 1 167 ? 25.391 3.472 5.667 1.00 33.59 167 THR A N 1
ATOM 1327 C CA . THR A 1 167 ? 26.514 2.539 5.450 1.00 33.59 167 THR A CA 1
ATOM 1328 C C . THR A 1 167 ? 26.477 1.248 6.287 1.00 33.59 167 THR A C 1
ATOM 1330 O O . THR A 1 167 ? 27.401 0.443 6.211 1.00 33.59 167 THR A O 1
ATOM 1333 N N . GLU A 1 168 ? 25.415 1.019 7.057 1.00 39.09 168 GLU A N 1
ATOM 1334 C CA . GLU A 1 168 ? 25.085 -0.273 7.652 1.00 39.09 168 GLU A CA 1
ATOM 1335 C C . GLU A 1 168 ? 23.873 -0.829 6.907 1.00 39.09 168 GLU A C 1
ATOM 1337 O O . GLU A 1 168 ? 22.933 -0.085 6.636 1.00 39.09 168 GLU A O 1
ATOM 1342 N N . ARG A 1 169 ? 23.897 -2.121 6.549 1.00 45.97 169 ARG A N 1
ATOM 1343 C CA . ARG A 1 169 ? 22.816 -2.801 5.812 1.00 45.97 169 ARG A CA 1
ATOM 1344 C C . ARG A 1 169 ? 21.507 -2.758 6.606 1.00 45.97 169 ARG A C 1
ATOM 1346 O O . ARG A 1 169 ? 21.159 -3.695 7.319 1.00 45.97 169 ARG A O 1
ATOM 1353 N N . SER A 1 170 ? 20.806 -1.641 6.503 1.00 49.94 170 SER A N 1
ATOM 1354 C CA . SER A 1 170 ? 19.447 -1.459 6.974 1.00 49.94 170 SER A CA 1
ATOM 1355 C C . SER A 1 170 ? 18.515 -2.151 5.987 1.00 49.94 170 SER A C 1
ATOM 1357 O O . SER A 1 170 ? 18.715 -2.080 4.776 1.00 49.94 170 SER A O 1
ATOM 1359 N N . VAL A 1 171 ? 17.510 -2.856 6.512 1.00 49.34 171 VAL A N 1
ATOM 1360 C CA . VAL A 1 171 ? 16.425 -3.414 5.697 1.00 49.34 171 VAL A CA 1
ATOM 1361 C C . VAL A 1 171 ? 15.842 -2.248 4.894 1.00 49.34 171 VAL A C 1
ATOM 1363 O O . VAL A 1 171 ? 15.424 -1.262 5.513 1.00 49.34 171 VAL A O 1
ATOM 1366 N N . PRO A 1 172 ? 15.811 -2.308 3.550 1.00 47.03 172 PRO A N 1
ATOM 1367 C CA . PRO A 1 172 ? 15.248 -1.228 2.768 1.00 47.03 172 PRO A CA 1
ATOM 1368 C C . PRO A 1 172 ? 13.826 -0.964 3.253 1.00 47.03 172 PRO A C 1
ATOM 1370 O O . PRO A 1 172 ? 13.036 -1.897 3.401 1.00 47.03 172 PRO A O 1
ATOM 1373 N N . TYR A 1 173 ? 13.478 0.300 3.492 1.00 42.84 173 TYR A N 1
ATOM 1374 C CA . TYR A 1 173 ? 12.142 0.671 3.974 1.00 42.84 173 TYR A CA 1
ATOM 1375 C C . TYR A 1 173 ? 11.013 0.112 3.087 1.00 42.84 173 TYR A C 1
ATOM 1377 O O . TYR A 1 173 ? 9.916 -0.101 3.586 1.00 42.84 173 TYR A O 1
ATOM 1385 N N . GLY A 1 174 ? 11.278 -0.195 1.811 1.00 41.88 174 GLY A N 1
ATOM 1386 C CA . GLY A 1 174 ? 10.330 -0.873 0.919 1.00 41.88 174 GLY A CA 1
ATOM 1387 C C . GLY A 1 174 ? 9.955 -2.310 1.325 1.00 41.88 174 GLY A C 1
ATOM 1388 O O . GLY A 1 174 ? 8.921 -2.793 0.886 1.00 41.88 174 GLY A O 1
ATOM 1389 N N . VAL A 1 175 ? 10.748 -2.980 2.171 1.00 40.09 175 VAL A N 1
ATOM 1390 C CA . VAL A 1 175 ? 10.476 -4.340 2.686 1.00 40.09 175 VAL A CA 1
ATOM 1391 C C . VAL A 1 175 ? 9.800 -4.307 4.064 1.00 40.09 175 VAL A C 1
ATOM 1393 O O . VAL A 1 175 ? 9.030 -5.200 4.381 1.00 40.09 175 VAL A O 1
ATOM 1396 N N . ILE A 1 176 ? 10.019 -3.258 4.869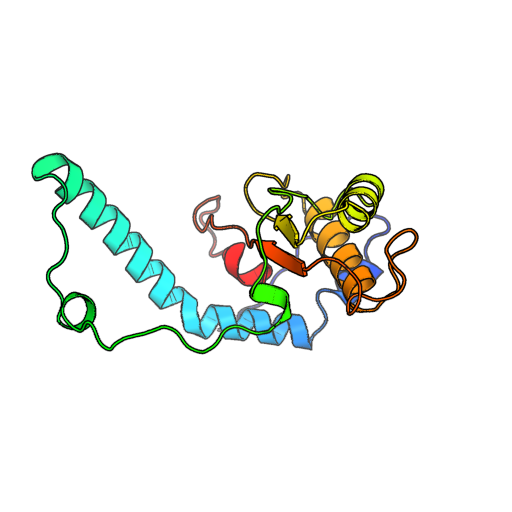 1.00 40.94 176 ILE A N 1
ATOM 1397 C CA . ILE A 1 176 ? 9.318 -3.047 6.161 1.00 40.94 176 ILE A CA 1
ATOM 1398 C C . ILE A 1 176 ? 7.840 -2.662 5.942 1.00 40.94 176 ILE A C 1
ATOM 1400 O O . ILE A 1 176 ? 7.031 -2.674 6.866 1.00 40.94 176 ILE A O 1
ATOM 1404 N N . VAL A 1 177 ? 7.496 -2.291 4.710 1.00 34.47 177 VAL A N 1
ATOM 1405 C CA . VAL A 1 177 ? 6.195 -1.758 4.305 1.00 34.47 177 VAL A CA 1
ATOM 1406 C C . VAL A 1 177 ? 5.392 -2.813 3.518 1.00 34.47 177 VAL A C 1
ATOM 1408 O O . VAL A 1 177 ? 4.398 -2.470 2.902 1.00 34.47 177 VAL A O 1
ATOM 1411 N N . LEU A 1 178 ? 5.770 -4.097 3.559 1.00 34.03 178 LEU A N 1
ATOM 1412 C CA . LEU A 1 178 ? 4.947 -5.220 3.081 1.00 34.03 178 LEU A CA 1
ATOM 1413 C C . LEU A 1 178 ? 4.555 -6.150 4.230 1.00 34.03 178 LEU A C 1
ATOM 1415 O O . LEU A 1 178 ? 5.426 -6.428 5.085 1.00 34.03 178 LEU A O 1
#

Mean predicted aligned error: 7.35 Å

Nearest PDB structures (foldseek):
  3cux-assembly1_A  TM=7.775E-01  e=1.578E-05  Bacillus anthracis
  3cv2-assembly1_A  TM=8.193E-01  e=3.280E-05  Escherichia coli
  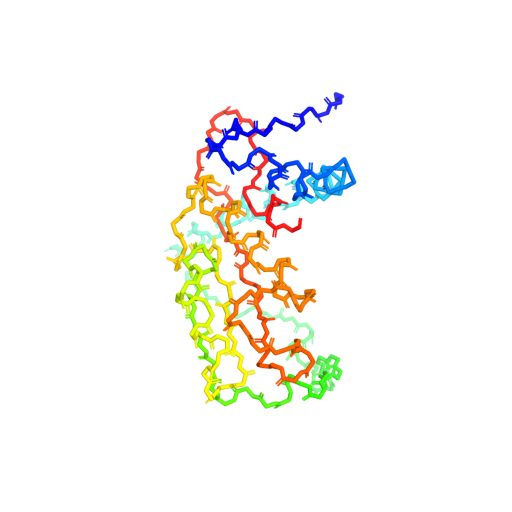4l9y-assembly1_B  TM=6.754E-01  e=3.935E-01  Cereibacter sphaeroides 2.4.1
  5ugr-assembly1_A  TM=6.546E-01  e=2.901E-01  Methylorubrum extorquens AM1
  4l9z-assembly1_D  TM=6.313E-01  e=7.697E-01  Cereibacter sphaeroides 2.4.1

InterPro domains:
  IPR006252 Malate synthase A [PTHR42902] (13-159)
  IPR011076 Malate synthase superfamily [SSF51645] (13-156)
  IPR046363 Malate synthase, N-terminal and TIM-barrel domains [G3DSA:3.20.20.360] (7-161)
  IPR048356 Malate synthase, N-terminal domain [PF20656] (16-51)

pLDDT: mean 85.37, std 16.77, range [32.19, 97.5]

Organism: NCBI:txid278856

Secondary structure (DSSP, 8-state):
------PPPPPTT-HHHHHHHT-HHHHHHHHHHHHHHHHHHHHHHHHHHHHHHHHHHH---PPP-HHHH-TT--PPPPPGGGS--S-EEEEE-TTSHHHHHHHTTSSSSEEEEESSTTS---HHHHHHHHHHHHHHHTT--TTS-S-TTTSPEEEEE----S-S--SS-PPPHHHHT-

Solvent-accessible surface area (backbone atoms only — not comparable to full-atom values): 10779 Å² total; per-residue (Å²): 130,87,80,78,84,80,74,80,81,66,57,91,97,34,52,67,58,47,49,63,67,58,26,74,68,50,48,51,49,32,53,48,53,42,73,72,43,47,72,55,51,54,52,53,51,54,47,50,57,55,49,53,56,48,40,73,76,74,50,88,79,85,82,87,52,75,75,81,71,44,85,83,70,72,81,79,88,73,57,77,81,67,72,58,67,93,43,61,47,71,52,40,30,36,49,45,59,70,61,35,27,52,58,54,65,48,100,46,39,27,34,32,40,23,53,37,92,51,26,76,85,43,71,66,36,49,53,40,19,54,51,43,48,57,25,40,78,64,48,62,35,83,78,41,62,78,39,57,89,80,37,46,44,80,37,82,40,61,33,86,59,82,78,77,83,65,102,54,96,61,80,43,60,49,46,78,63,101

Foldseek 3Di:
DPDDADDDDDDPPCPVLCCVCPPPVLVVQLVVVCVVCVVVVVVVVVVVVVVVVVCVVPNDDDDDDPQVVDPVDDDDDDDPLPPDQPDEAELQEQLPLVSVLVRQPDPGQYYAHEPADSDDPDPSSVSNRSSQVVCQQVLNRPSHDNHPVPIHYYHYDFYPDQDDDDPPPHSRSSSNRD